Protein 6NJW (pdb70)

B-factor: mean 49.24, std 12.7, range [27.69, 194.35]

Structure (mmCIF, N/CA/C/O backbone):
data_6NJW
#
_entry.id   6NJW
#
_cell.length_a   65.426
_cell.length_b   65.426
_cell.length_c   63.759
_cell.angle_alpha   90.000
_cell.angle_beta   90.000
_cell.angle_gamma   90.000
#
_symmetry.space_group_name_H-M   'P 43'
#
loop_
_entity.id
_entity.type
_entity.pdbx_description
1 polymer Xcc_ctr_pt
2 non-polymer 'PLATINUM (II) ION'
3 non-polymer 'IODIDE ION'
4 non-polymer 'MAGNESIUM ION'
5 water water
#
loop_
_atom_site.group_PDB
_atom_site.id
_atom_site.type_symbol
_atom_site.label_atom_id
_atom_site.label_alt_id
_atom_site.label_comp_id
_atom_site.label_asym_id
_atom_site.label_entity_id
_atom_site.label_seq_id
_atom_site.pdbx_PDB_ins_code
_atom_site.Cartn_x
_atom_site.Cartn_y
_atom_site.Cartn_z
_atom_site.occupancy
_atom_site.B_iso_or_equiv
_atom_site.auth_seq_id
_atom_site.auth_comp_id
_atom_site.auth_asym_id
_atom_site.auth_atom_id
_atom_site.pdbx_PDB_model_num
ATOM 1 N N . GLY A 1 15 ? 57.08043 65.91521 34.80455 1.000 66.42155 388 GLY A N 1
ATOM 2 C CA . GLY A 1 15 ? 58.32326 65.16962 34.74526 1.000 62.71586 388 GLY A CA 1
ATOM 3 C C . GLY A 1 15 ? 58.42134 64.49212 33.39970 1.000 61.01719 388 GLY A C 1
ATOM 4 O O . GLY A 1 15 ? 59.42505 64.61443 32.68686 1.000 61.12280 388 GLY A O 1
ATOM 5 N N . GLU A 1 16 ? 57.35723 63.76761 33.04862 1.000 59.56419 389 GLU A N 1
ATOM 6 C CA . GLU A 1 16 ? 57.25860 63.23015 31.69916 1.000 60.48216 389 GLU A CA 1
ATOM 7 C C . GLU A 1 16 ? 57.11655 64.34527 30.67442 1.000 54.27706 389 GLU A C 1
ATOM 8 O O . GLU A 1 16 ? 57.59849 64.21124 29.54427 1.000 57.95359 389 GLU A O 1
ATOM 14 N N . ILE A 1 17 ? 56.44966 65.44155 31.04871 1.000 53.29468 390 ILE A N 1
ATOM 15 C CA . ILE A 1 17 ? 56.30322 66.58093 30.14579 1.000 51.58977 390 ILE A CA 1
ATOM 16 C C . ILE A 1 17 ? 57.67010 67.04159 29.65635 1.000 50.68894 390 ILE A C 1
ATOM 17 O O . ILE A 1 17 ? 57.88693 67.24970 28.45537 1.000 44.88084 390 ILE A O 1
ATOM 22 N N . PHE A 1 18 ? 58.62940 67.16961 30.57627 1.000 45.07472 391 PHE A N 1
ATOM 23 C CA . PHE A 1 18 ? 59.96276 67.60848 30.17200 1.000 51.03107 391 PHE A CA 1
ATOM 24 C C . PHE A 1 18 ? 60.67079 66.60999 29.25783 1.000 56.56078 391 PHE A C 1
ATOM 25 O O . PHE A 1 18 ? 61.66469 66.98039 28.62400 1.000 64.35232 391 PHE A O 1
ATOM 33 N N . PHE A 1 19 ? 60.18944 65.37166 29.15585 1.000 57.43681 392 PHE A N 1
ATOM 34 C CA . PHE A 1 19 ? 60.78712 64.37530 28.27022 1.000 57.86505 392 PHE A CA 1
ATOM 35 C C . PHE A 1 19 ? 59.97111 64.12842 27.00085 1.000 57.65488 392 PHE A C 1
ATOM 36 O O . PHE A 1 19 ? 60.32798 63.24416 26.21741 1.000 60.96134 392 PHE A O 1
ATOM 44 N N . SER A 1 20 ? 58.90857 64.89260 26.75945 1.000 51.22182 393 SER A N 1
ATOM 45 C CA . SER A 1 20 ? 57.95549 64.56196 25.70289 1.000 47.95947 393 SER A CA 1
ATOM 46 C C . SER A 1 20 ? 58.19848 65.34620 24.41759 1.000 47.22547 393 SER A C 1
ATOM 47 O O . SER A 1 20 ? 58.73995 66.45202 24.42991 1.000 49.04439 393 SER A O 1
ATOM 50 N N . ARG A 1 21 ? 57.78395 64.75673 23.29313 1.000 39.67393 394 ARG A N 1
ATOM 51 C CA . ARG A 1 21 ? 57.76192 65.49266 22.03594 1.000 37.58751 394 ARG A CA 1
ATOM 52 C C . ARG A 1 21 ? 56.46513 66.26767 21.84445 1.000 42.10151 394 ARG A C 1
ATOM 53 O O . ARG A 1 21 ? 56.45284 67.25652 21.09830 1.000 41.22065 394 ARG A O 1
ATOM 61 N N . GLY A 1 22 ? 55.39128 65.85917 22.52195 1.000 38.49082 395 GLY A N 1
ATOM 62 C CA . GLY A 1 22 ? 54.10831 66.52988 22.40275 1.000 38.02162 395 GLY A CA 1
ATOM 63 C C . GLY A 1 22 ? 53.25511 66.21232 23.60772 1.000 33.73388 395 GLY A C 1
ATOM 64 O O . GLY A 1 22 ? 53.51141 65.24188 24.33240 1.000 34.53045 395 GLY A O 1
ATOM 65 N N . VAL A 1 23 ? 52.23701 67.05438 23.83668 1.000 30.90664 396 VAL A N 1
ATOM 66 C CA . VAL A 1 23 ? 51.37471 66.90545 25.00850 1.000 30.63306 396 VAL A CA 1
ATOM 67 C C . VAL A 1 23 ? 49.91774 67.07976 24.59922 1.000 33.32542 396 VAL A C 1
ATOM 68 O O . VAL A 1 23 ? 49.57991 68.03755 23.90658 1.000 34.58910 396 VAL A O 1
ATOM 72 N N . ILE A 1 24 ? 49.06454 66.16317 25.03915 1.000 32.85431 397 ILE A N 1
ATOM 73 C CA . ILE A 1 24 ? 47.61788 66.27303 24.89864 1.000 32.74715 397 ILE A CA 1
ATOM 74 C C . ILE A 1 24 ? 47.04021 66.66515 26.25399 1.000 27.69102 397 ILE A C 1
ATOM 75 O O . ILE A 1 24 ? 47.09931 65.87963 27.20485 1.000 33.49599 397 ILE A O 1
ATOM 80 N N . LEU A 1 25 ? 46.44074 67.85162 26.33310 1.000 31.70299 398 LEU A N 1
ATOM 81 C CA . LEU A 1 25 ? 45.88773 68.36981 27.58434 1.000 35.43119 398 LEU A CA 1
ATOM 82 C C . LEU A 1 25 ? 44.39903 68.06998 27.63443 1.000 31.81050 398 LEU A C 1
ATOM 83 O O . LEU A 1 25 ? 43.66579 68.42665 26.69980 1.000 31.79907 398 LEU A O 1
ATOM 88 N N . VAL A 1 26 ? 43.96061 67.42273 28.71949 1.000 32.93715 399 VAL A N 1
ATOM 89 C CA . VAL A 1 26 ? 42.57917 67.00011 28.90644 1.000 35.77157 399 VAL A CA 1
ATOM 90 C C . VAL A 1 26 ? 42.11768 67.43115 30.29802 1.000 35.35884 399 VAL A C 1
ATOM 91 O O . VAL A 1 26 ? 42.92208 67.76121 31.16632 1.000 35.40117 399 VAL A O 1
ATOM 95 N N . GLU A 1 27 ? 40.79760 67.42241 30.50707 1.000 36.52104 400 GLU A N 1
ATOM 96 C CA . GLU A 1 27 ? 40.25117 67.95628 31.75307 1.000 39.35519 400 GLU A CA 1
ATOM 97 C C . GLU A 1 27 ? 40.38361 66.98631 32.92281 1.000 43.36473 400 GLU A C 1
ATOM 98 O O . GLU A 1 27 ? 40.64351 67.41004 34.05164 1.000 40.94908 400 GLU A O 1
ATOM 104 N N . GLY A 1 28 ? 40.18136 65.69386 32.69499 1.000 43.12871 401 GLY A N 1
ATOM 105 C CA . GLY A 1 28 ? 40.13359 64.78178 33.81934 1.000 42.13950 401 GLY A CA 1
ATOM 106 C C . GLY A 1 28 ? 40.52168 63.35227 33.50951 1.000 49.98852 401 GLY A C 1
ATOM 107 O O . GLY A 1 28 ? 41.10178 63.05277 32.45389 1.000 39.39941 401 GLY A O 1
ATOM 108 N N . ASP A 1 29 ? 40.16916 62.45182 34.43117 1.000 43.81366 402 ASP A N 1
ATOM 109 C CA . ASP A 1 29 ? 40.67328 61.08664 34.37000 1.000 43.36397 402 ASP A CA 1
ATOM 110 C C . ASP A 1 29 ? 40.00033 60.27405 33.28393 1.000 42.73370 402 ASP A C 1
ATOM 111 O O . ASP A 1 29 ? 40.61480 59.34048 32.76184 1.000 45.10738 402 ASP A O 1
ATOM 116 N N . ALA A 1 30 ? 38.74921 60.59259 32.93689 1.000 42.60243 403 ALA A N 1
ATOM 117 C CA . ALA A 1 30 ? 38.06253 59.82649 31.90333 1.000 40.61832 403 ALA A CA 1
ATOM 118 C C . ALA A 1 30 ? 38.76928 59.97920 30.56202 1.000 46.59125 403 ALA A C 1
ATOM 119 O O . ALA A 1 30 ? 39.08217 58.98733 29.89823 1.000 41.24467 403 ALA A O 1
ATOM 121 N N . GLU A 1 31 ? 39.04969 61.22404 30.16345 1.000 44.65266 404 GLU A N 1
ATOM 122 C CA . GLU A 1 31 ? 39.80447 61.47896 28.93954 1.000 42.13558 404 GLU A CA 1
ATOM 123 C C . GLU A 1 31 ? 41.22110 60.94907 29.03393 1.000 42.72300 404 GLU A C 1
ATOM 124 O O . GLU A 1 31 ? 41.79574 60.51635 28.02411 1.000 40.29394 404 GLU A O 1
ATOM 130 N N . ARG A 1 32 ? 41.80416 60.98544 30.22966 1.000 36.55189 405 ARG A N 1
ATOM 131 C CA . ARG A 1 32 ? 43.17673 60.52676 30.40565 1.000 39.12482 405 ARG A CA 1
ATOM 132 C C . ARG A 1 32 ? 43.34628 59.08305 29.96679 1.000 43.28671 405 ARG A C 1
ATOM 133 O O . ARG A 1 32 ? 44.41791 58.70394 29.47452 1.000 40.17353 405 ARG A O 1
ATOM 141 N N . PHE A 1 33 ? 42.30977 58.26476 30.12676 1.000 37.11523 406 PHE A N 1
ATOM 142 C CA . PHE A 1 33 ? 42.39246 56.87503 29.70700 1.000 39.43140 406 PHE A CA 1
ATOM 143 C C . PHE A 1 33 ? 41.66376 56.58852 28.40843 1.000 39.59547 406 PHE A C 1
ATOM 144 O O . PHE A 1 33 ? 42.08366 55.69369 27.66633 1.000 43.53225 406 PHE A O 1
ATOM 152 N N . ILE A 1 34 ? 40.61529 57.34094 28.08419 1.000 33.51783 407 ILE A N 1
ATOM 153 C CA . ILE A 1 34 ? 39.86127 57.06363 26.86394 1.000 34.70178 407 ILE A CA 1
ATOM 154 C C . ILE A 1 34 ? 40.60063 57.57866 25.62797 1.000 38.40991 407 ILE A C 1
ATOM 155 O O . ILE A 1 34 ? 40.59535 56.93546 24.57462 1.000 34.63611 407 ILE A O 1
ATOM 160 N N . VAL A 1 35 ? 41.24436 58.74132 25.72469 1.000 35.96917 408 VAL A N 1
ATOM 161 C CA . VAL A 1 35 ? 41.91463 59.31350 24.55582 1.000 35.48542 408 VAL A CA 1
ATOM 162 C C . VAL A 1 35 ? 43.02942 58.41213 24.03680 1.000 35.67521 408 VAL A C 1
ATOM 163 O O . VAL A 1 35 ? 43.08903 58.18790 22.81180 1.000 39.55602 408 VAL A O 1
ATOM 167 N N . PRO A 1 36 ? 43.92299 57.85727 24.86759 1.000 36.38599 409 PRO A N 1
ATOM 168 C CA . PRO A 1 36 ? 44.92324 56.92235 24.31753 1.000 41.97000 409 PRO A CA 1
ATOM 169 C C . PRO A 1 36 ? 44.31696 55.66294 23.72272 1.000 41.71568 409 PRO A C 1
ATOM 170 O O . PRO A 1 36 ? 44.87751 55.11404 22.76959 1.000 37.25696 409 PRO A O 1
ATOM 174 N N . ALA A 1 37 ? 43.22024 55.15897 24.28610 1.000 40.61544 410 ALA A N 1
ATOM 175 C CA . ALA A 1 37 ? 42.54633 54.01401 23.68701 1.000 38.16533 410 ALA A CA 1
ATOM 176 C C . ALA A 1 37 ? 42.04271 54.34926 22.29055 1.000 40.44336 410 ALA A C 1
ATOM 177 O O . ALA A 1 37 ? 42.17675 53.54176 21.36787 1.000 36.25182 410 ALA A O 1
ATOM 179 N N . PHE A 1 38 ? 41.46744 55.53837 22.10250 1.000 34.78356 411 PHE A N 1
ATOM 180 C CA . PHE A 1 38 ? 41.06338 55.91233 20.74950 1.000 33.98521 411 PHE A CA 1
ATOM 181 C C . PHE A 1 38 ? 42.27478 56.09584 19.84781 1.000 34.74027 411 PHE A C 1
ATOM 182 O O . PHE A 1 38 ? 42.21431 55.77615 18.65452 1.000 35.92194 411 PHE A O 1
ATOM 190 N N . ALA A 1 39 ? 43.37266 56.62810 20.39201 1.000 34.06132 412 ALA A N 1
ATOM 191 C CA . ALA A 1 39 ? 44.59379 56.78842 19.59981 1.000 38.66879 412 ALA A CA 1
ATOM 192 C C . ALA A 1 39 ? 45.03937 55.45536 19.00025 1.000 36.46613 412 ALA A C 1
ATOM 193 O O . ALA A 1 39 ? 45.36992 55.38029 17.81039 1.000 38.48853 412 ALA A O 1
ATOM 195 N N . GLU A 1 40 ? 45.03222 54.38719 19.80199 1.000 36.80624 413 GLU A N 1
ATOM 196 C CA . GLU A 1 40 ? 45.51488 53.09641 19.30388 1.000 41.07139 413 GLU A CA 1
ATOM 197 C C . GLU A 1 40 ? 44.65586 52.57955 18.15558 1.000 42.21251 413 GLU A C 1
ATOM 198 O O . GLU A 1 40 ? 45.18786 52.10799 17.14316 1.000 42.01173 413 GLU A O 1
ATOM 204 N N . VAL A 1 41 ? 43.32439 52.65782 18.28647 1.000 36.88706 414 VAL A N 1
ATOM 205 C CA . VAL A 1 41 ? 42.47193 52.19080 17.19253 1.000 39.43431 414 VAL A CA 1
ATOM 206 C C . VAL A 1 41 ? 42.47151 53.15846 16.01800 1.000 41.52867 414 VAL A C 1
ATOM 207 O O . VAL A 1 41 ? 42.04201 52.77920 14.92740 1.000 37.05844 414 VAL A O 1
ATOM 211 N N . LEU A 1 42 ? 42.92816 54.40235 16.18993 1.000 35.63512 415 LEU A N 1
ATOM 212 C CA . LEU A 1 42 ? 43.18608 55.25834 15.02808 1.000 38.99019 415 LEU A CA 1
ATOM 213 C C . LEU A 1 42 ? 44.59138 55.06006 14.45836 1.000 34.63675 415 LEU A C 1
ATOM 214 O O . LEU A 1 42 ? 44.96636 55.76448 13.50277 1.000 37.14326 415 LEU A O 1
ATOM 219 N N . ASN A 1 43 ? 45.36786 54.13242 15.02840 1.000 38.50351 416 ASN A N 1
ATOM 220 C CA . ASN A 1 43 ? 46.72915 53.81844 14.56918 1.000 37.57669 416 ASN A CA 1
ATOM 221 C C . ASN A 1 43 ? 47.66926 55.00817 14.73258 1.000 41.96442 416 ASN A C 1
ATOM 222 O O . ASN A 1 43 ? 48.59658 55.20422 13.93877 1.000 37.60733 416 ASN A O 1
ATOM 227 N N . ILE A 1 44 ? 47.42476 55.80490 15.77011 1.000 37.15760 417 ILE A N 1
ATOM 228 C CA . ILE A 1 44 ? 48.25942 56.94603 16.13055 1.000 38.32846 417 ILE A CA 1
ATOM 229 C C . ILE A 1 44 ? 48.94658 56.53920 17.42806 1.000 37.94408 417 ILE A C 1
ATOM 230 O O . ILE A 1 44 ? 48.30780 56.51443 18.48687 1.000 41.94151 417 ILE A O 1
ATOM 235 N N . PRO A 1 45 ? 50.21206 56.13872 17.38856 1.000 41.85727 418 PRO A N 1
ATOM 236 C CA . PRO A 1 45 ? 50.82833 55.51379 18.56702 1.000 41.22692 418 PRO A CA 1
ATOM 237 C C . PRO A 1 45 ? 51.49701 56.51816 19.50517 1.000 39.77645 418 PRO A C 1
ATOM 238 O O . PRO A 1 45 ? 52.67720 56.85476 19.34839 1.000 42.45685 418 PRO A O 1
ATOM 242 N N . LEU A 1 46 ? 50.75085 56.98174 20.51168 1.000 39.00713 419 LEU A N 1
ATOM 243 C CA . LEU A 1 46 ? 51.17901 58.15264 21.27122 1.000 42.46721 419 LEU A CA 1
ATOM 244 C C . LEU A 1 46 ? 52.51510 57.91416 21.96202 1.000 35.08020 419 LEU A C 1
ATOM 245 O O . LEU A 1 46 ? 53.40412 58.76746 21.90925 1.000 42.47918 419 LEU A O 1
ATOM 250 N N . ASP A 1 47 ? 52.69121 56.74178 22.56416 1.000 35.88795 420 ASP A N 1
ATOM 251 C CA . ASP A 1 47 ? 53.92049 56.46791 23.30325 1.000 45.60699 420 ASP A CA 1
ATOM 252 C C . ASP A 1 47 ? 55.11412 56.39058 22.36806 1.000 41.10907 420 ASP A C 1
ATOM 253 O O . ASP A 1 47 ? 56.17541 56.95316 22.65721 1.000 40.66544 420 ASP A O 1
ATOM 258 N N . MET A 1 48 ? 54.94937 55.70279 21.23416 1.000 43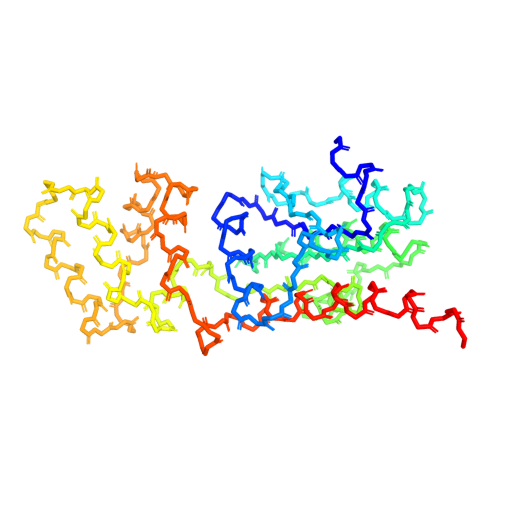.33098 421 MET A N 1
ATOM 259 C CA . MET A 1 48 ? 56.02730 55.61979 20.25746 1.000 46.48888 421 MET A CA 1
ATOM 260 C C . MET A 1 48 ? 56.36957 56.99224 19.70299 1.000 39.57936 421 MET A C 1
ATOM 261 O O . MET A 1 48 ? 57.54085 57.28314 19.44971 1.000 39.70024 421 MET A O 1
ATOM 266 N N . LEU A 1 49 ? 55.37140 57.86227 19.55875 1.000 38.55168 422 LEU A N 1
ATOM 267 C CA . LEU A 1 49 ? 55.58350 59.22154 19.07415 1.000 34.86205 422 LEU A CA 1
ATOM 268 C C . LEU A 1 49 ? 56.09434 60.18142 20.14108 1.000 39.42397 422 LEU A C 1
ATOM 269 O O . LEU A 1 49 ? 56.30211 61.35799 19.83390 1.000 42.98522 422 LEU A O 1
ATOM 274 N N . GLY A 1 50 ? 56.26826 59.74201 21.38172 1.000 39.98538 423 GLY A N 1
ATOM 275 C CA . GLY A 1 50 ? 56.69442 60.66778 22.42091 1.000 39.46186 423 GLY A CA 1
ATOM 276 C C . GLY A 1 50 ? 55.63509 61.65571 22.86965 1.000 40.92722 423 GLY A C 1
ATOM 277 O O . GLY A 1 50 ? 55.97863 62.75440 23.31581 1.000 41.73815 423 GLY A O 1
ATOM 278 N N . ILE A 1 51 ? 54.35194 61.31459 22.73766 1.000 36.53445 424 ILE A N 1
ATOM 279 C CA . ILE A 1 51 ? 53.26075 62.20461 23.14401 1.000 36.49766 424 ILE A CA 1
ATOM 280 C C . ILE A 1 51 ? 52.71472 61.72506 24.47683 1.000 38.98622 424 ILE A C 1
ATOM 281 O O . ILE A 1 51 ? 52.38076 60.54439 24.62821 1.000 41.07810 424 ILE A O 1
ATOM 286 N N . THR A 1 52 ? 52.64552 62.63606 25.45271 1.000 38.48667 425 THR A N 1
ATOM 287 C CA . THR A 1 52 ? 52.10731 62.36777 26.78104 1.000 36.30109 425 THR A CA 1
ATOM 288 C C . THR A 1 52 ? 50.72135 62.98381 26.91374 1.000 36.43540 425 THR A C 1
ATOM 289 O O . THR A 1 52 ? 50.47355 64.07865 26.40220 1.000 35.80348 425 THR A O 1
ATOM 293 N N . VAL A 1 53 ? 49.81648 62.27222 27.59261 1.000 35.21961 426 VAL A N 1
ATOM 294 C CA . VAL A 1 53 ? 48.48265 62.77408 27.91271 1.000 35.20616 426 VAL A CA 1
ATOM 295 C C . VAL A 1 53 ? 48.51067 63.29723 29.34107 1.000 38.62755 426 VAL A C 1
ATOM 296 O O . VAL A 1 53 ? 48.88935 62.57537 30.27161 1.000 42.97662 426 VAL A O 1
ATOM 300 N N . CYS A 1 54 ? 48.10134 64.54366 29.52036 1.000 35.38459 427 CYS A N 1
ATOM 301 C CA . CYS A 1 54 ? 48.21093 65.21528 30.80547 1.000 36.66645 427 CYS A CA 1
ATOM 302 C C . CYS A 1 54 ? 46.84412 65.77045 31.18803 1.000 38.57871 427 CYS A C 1
ATOM 303 O O . CYS A 1 54 ? 46.25824 66.56337 30.44478 1.000 39.10424 427 CYS A O 1
ATOM 306 N N . SER A 1 55 ? 46.32265 65.31957 32.32064 1.000 42.25778 428 SER A N 1
ATOM 307 C CA . SER A 1 55 ? 45.07793 65.84911 32.85593 1.000 42.03596 428 SER A CA 1
ATOM 308 C C . SER A 1 55 ? 45.37218 67.10284 33.66843 1.000 43.59425 428 SER A C 1
ATOM 309 O O . SER A 1 55 ? 46.20761 67.07285 34.57060 1.000 43.07154 428 SER A O 1
ATOM 312 N N . VAL A 1 56 ? 44.70387 68.21388 33.34188 1.000 39.74452 429 VAL A N 1
ATOM 313 C CA . VAL A 1 56 ? 44.88613 69.42541 34.13900 1.000 44.54247 429 VAL A CA 1
ATOM 314 C C . VAL A 1 56 ? 43.99780 69.43954 35.37649 1.000 46.52349 429 VAL A C 1
ATOM 315 O O . VAL A 1 56 ? 44.02877 70.41088 36.13649 1.000 44.57783 429 VAL A O 1
ATOM 319 N N . GLY A 1 57 ? 43.21264 68.39408 35.60243 1.000 45.43706 430 GLY A N 1
ATOM 320 C CA . GLY A 1 57 ? 42.38555 68.26911 36.79111 1.000 52.33553 430 GLY A CA 1
ATOM 321 C C . GLY A 1 57 ? 41.36225 69.37850 36.94614 1.000 50.24973 430 GLY A C 1
ATOM 322 O O . GLY A 1 57 ? 41.22209 69.95903 38.02259 1.000 48.83975 430 GLY A O 1
ATOM 323 N N . GLY A 1 58 ? 40.63523 69.67264 35.89507 1.000 46.75987 431 GLY A N 1
ATOM 324 C CA . GLY A 1 58 ? 39.69619 70.77284 35.91677 1.000 46.85991 431 GLY A CA 1
ATOM 325 C C . GLY A 1 58 ? 39.62782 71.41325 34.54443 1.000 50.48046 431 GLY A C 1
ATOM 326 O O . GLY A 1 58 ? 39.83682 70.74837 33.53043 1.000 45.87878 431 GLY A O 1
ATOM 327 N N . THR A 1 59 ? 39.34484 72.71485 34.52873 1.000 42.05191 432 THR A N 1
ATOM 328 C CA . THR A 1 59 ? 39.15939 73.42807 33.27268 1.000 46.39941 432 THR A CA 1
ATOM 329 C C . THR A 1 59 ? 40.13342 74.58373 33.11164 1.000 47.32294 432 THR A C 1
ATOM 330 O O . THR A 1 59 ? 39.97870 75.38397 32.18460 1.000 47.99359 432 THR A O 1
ATOM 334 N N . ASN A 1 60 ? 41.13634 74.69296 33.97323 1.000 43.90066 433 ASN A N 1
ATOM 335 C CA . ASN A 1 60 ? 42.09992 75.77339 33.86181 1.000 46.51876 433 ASN A CA 1
ATOM 336 C C . ASN A 1 60 ? 43.29875 75.25287 33.08211 1.000 43.29000 433 ASN A C 1
ATOM 337 O O . ASN A 1 60 ? 44.21340 74.66230 33.65676 1.000 39.42663 433 ASN A O 1
ATOM 342 N N . PHE A 1 61 ? 43.30140 75.49861 31.77226 1.000 40.80195 434 PHE A N 1
ATOM 343 C CA . PHE A 1 61 ? 44.39847 75.09377 30.90893 1.000 43.20174 434 PHE A CA 1
ATOM 344 C C . PHE A 1 61 ? 45.52350 76.11793 30.85899 1.000 40.82687 434 PHE A C 1
ATOM 345 O O . PHE A 1 61 ? 46.61084 75.80199 30.36991 1.000 35.56306 434 PHE A O 1
ATOM 353 N N . THR A 1 62 ? 45.30587 77.32254 31.37975 1.000 36.47892 435 THR A N 1
ATOM 354 C CA . THR A 1 62 ? 46.27442 78.39738 31.16608 1.000 38.98518 435 THR A CA 1
ATOM 355 C C . THR A 1 62 ? 47.67734 78.09374 31.69412 1.000 37.54209 435 THR A C 1
ATOM 356 O O . THR A 1 62 ? 48.65098 78.36621 30.96918 1.000 39.60008 435 THR A O 1
ATOM 360 N N . PRO A 1 63 ? 47.86902 77.56798 32.91065 1.000 39.16126 436 PRO A N 1
ATOM 361 C CA . PRO A 1 63 ? 49.24709 77.29762 33.36427 1.000 40.24646 436 PRO A CA 1
ATOM 362 C C . PRO A 1 63 ? 49.97753 76.31034 32.48187 1.000 38.88455 436 PRO A C 1
ATOM 363 O O . PRO A 1 63 ? 51.19412 76.43307 32.30548 1.000 33.42562 436 PRO A O 1
ATOM 367 N N . TYR A 1 64 ? 49.26580 75.33464 31.91175 1.000 37.38803 437 TYR A N 1
ATOM 368 C CA . TYR A 1 64 ? 49.91293 74.37010 31.02432 1.000 36.67204 437 TYR A CA 1
ATOM 369 C C . TYR A 1 64 ? 50.25385 74.97376 29.67110 1.000 35.98886 437 TYR A C 1
ATOM 370 O O . TYR A 1 64 ? 51.29104 74.63793 29.08132 1.000 35.19233 437 TYR A O 1
ATOM 379 N N . VAL A 1 65 ? 49.38250 75.82685 29.12813 1.000 35.24070 438 VAL A N 1
ATOM 380 C CA . VAL A 1 65 ? 49.72754 76.48852 27.87550 1.000 34.08363 438 VAL A CA 1
ATOM 381 C C . VAL A 1 65 ? 50.91345 77.42944 28.07987 1.000 37.74923 438 VAL A C 1
ATOM 382 O O . VAL A 1 65 ? 51.77608 77.56929 27.19820 1.000 37.88867 438 VAL A O 1
ATOM 386 N N . LYS A 1 66 ? 50.99591 78.07817 29.24858 1.000 36.14122 439 LYS A N 1
ATOM 387 C CA . LYS A 1 66 ? 52.19383 78.87187 29.53850 1.000 35.09840 439 LYS A CA 1
ATOM 388 C C . LYS A 1 66 ? 53.44280 77.99763 29.55166 1.000 32.10840 439 LYS A C 1
ATOM 389 O O . LYS A 1 66 ? 54.47547 78.36147 28.97866 1.000 35.70369 439 LYS A O 1
ATOM 395 N N . LEU A 1 67 ? 53.36238 76.82598 30.17345 1.000 35.46134 440 LEU A N 1
ATOM 396 C CA . LEU A 1 67 ? 54.53157 75.94464 30.22659 1.000 37.90461 440 LEU A CA 1
ATOM 397 C C . LEU A 1 67 ? 54.95879 75.48266 28.83447 1.000 37.91621 440 LEU A C 1
ATOM 398 O O . LEU A 1 67 ? 56.15815 75.42050 28.52871 1.000 36.36504 440 LEU A O 1
ATOM 403 N N . LEU A 1 68 ? 53.99341 75.15678 27.97140 1.000 36.74035 441 LEU A N 1
ATOM 404 C CA . LEU A 1 68 ? 54.28607 74.55948 26.66797 1.000 36.12571 441 LEU A CA 1
ATOM 405 C C . LEU A 1 68 ? 54.34977 75.57043 25.52923 1.000 35.91342 441 LEU A C 1
ATOM 406 O O . LEU A 1 68 ? 54.83910 75.22932 24.45120 1.000 40.15459 441 LEU A O 1
ATOM 411 N N . GLY A 1 69 ? 53.91340 76.80521 25.74309 1.000 36.97373 442 GLY A N 1
ATOM 412 C CA . GLY A 1 69 ? 53.89527 77.80157 24.70018 1.000 36.08648 442 GLY A CA 1
ATOM 413 C C . GLY A 1 69 ? 55.25193 78.38995 24.37754 1.000 40.08330 442 GLY A C 1
ATOM 414 O O . GLY A 1 69 ? 56.28759 77.97139 24.90372 1.000 40.94334 442 GLY A O 1
ATOM 415 N N . PRO A 1 70 ? 55.27551 79.37677 23.48492 1.000 41.05223 443 PRO A N 1
ATOM 416 C CA . PRO A 1 70 ? 56.56858 79.87463 22.99346 1.000 44.27964 443 PRO A CA 1
ATOM 417 C C . PRO A 1 70 ? 57.38050 80.61339 24.03929 1.000 42.04787 443 PRO A C 1
ATOM 418 O O . PRO A 1 70 ? 58.59728 80.71772 23.87909 1.000 41.93797 443 PRO A O 1
ATOM 422 N N . GLU A 1 71 ? 56.77188 81.12812 25.09246 1.000 37.51224 444 GLU A N 1
ATOM 423 C CA . GLU A 1 71 ? 57.54743 81.75823 26.15739 1.000 41.74636 444 GLU A CA 1
ATOM 424 C C . GLU A 1 71 ? 57.93803 80.76758 27.23997 1.000 40.40986 444 GLU A C 1
ATOM 425 O O . GLU A 1 71 ? 58.56100 81.15742 28.23765 1.000 38.82482 444 GLU A O 1
ATOM 431 N N . GLY A 1 72 ? 57.57116 79.50298 27.06756 1.000 36.03429 445 GLY A N 1
ATOM 432 C CA . GLY A 1 72 ? 57.90894 78.45628 28.00465 1.000 34.27094 445 GLY A CA 1
ATOM 433 C C . GLY A 1 72 ? 58.79995 77.45166 27.31471 1.000 41.64526 445 GLY A C 1
ATOM 434 O O . GLY A 1 72 ? 59.84048 77.82624 26.77321 1.000 41.40905 445 GLY A O 1
ATOM 435 N N . LEU A 1 73 ? 58.38723 76.18481 27.28137 1.000 41.00159 446 LEU A N 1
ATOM 436 C CA . LEU A 1 73 ? 59.18629 75.13848 26.65375 1.000 39.62411 446 LEU A CA 1
ATOM 437 C C . LEU A 1 73 ? 58.97600 75.00798 25.14781 1.000 43.16385 446 LEU A C 1
ATOM 438 O O . LEU A 1 73 ? 59.78216 74.34347 24.48700 1.000 41.20107 446 LEU A O 1
ATOM 443 N N . ASN A 1 74 ? 57.91374 75.59667 24.58677 1.000 40.24798 447 ASN A N 1
ATOM 444 C CA . ASN A 1 74 ? 57.67476 75.57885 23.14235 1.000 41.54120 447 ASN A CA 1
ATOM 445 C C . ASN A 1 74 ? 57.53192 74.14200 22.62036 1.000 42.06431 447 ASN A C 1
ATOM 446 O O . ASN A 1 74 ? 58.23158 73.70330 21.70116 1.000 43.02114 447 ASN A O 1
ATOM 451 N N . ILE A 1 75 ? 56.60034 73.42168 23.22688 1.000 38.05549 448 ILE A N 1
ATOM 452 C CA . ILE A 1 75 ? 56.32111 72.01794 22.92986 1.000 35.22589 448 ILE A CA 1
ATOM 453 C C . ILE A 1 75 ? 54.97026 71.95145 22.22384 1.000 37.23751 448 ILE A C 1
ATOM 454 O O . ILE A 1 75 ? 54.00254 72.55580 22.70677 1.000 36.13208 448 ILE A O 1
ATOM 459 N N . PRO A 1 76 ? 54.85397 71.24160 21.10016 1.000 36.79137 449 PRO A N 1
ATOM 460 C CA . PRO A 1 76 ? 53.53608 71.08138 20.46547 1.000 38.20397 449 PRO A CA 1
ATOM 461 C C . PRO A 1 76 ? 52.52884 70.45895 21.42824 1.000 29.66429 449 PRO A C 1
ATOM 462 O O . PRO A 1 76 ? 52.82647 69.49232 22.13140 1.000 32.80737 449 PRO A O 1
ATOM 466 N N . HIS A 1 77 ? 51.31788 71.01858 21.46002 1.000 31.53434 450 HIS A N 1
ATOM 467 C CA . HIS A 1 77 ? 50.30775 70.50178 22.36087 1.000 32.95630 450 HIS A CA 1
ATOM 468 C C . HIS A 1 77 ? 48.92994 70.78213 21.78199 1.000 32.27234 450 HIS A C 1
ATOM 469 O O . HIS A 1 77 ? 48.76458 71.61811 20.89663 1.000 36.88655 450 HIS A O 1
ATOM 476 N N . VAL A 1 78 ? 47.93776 70.05986 22.29691 1.000 31.18720 451 VAL A N 1
ATOM 477 C CA . VAL A 1 78 ? 46.54808 70.24418 21.91059 1.000 33.85500 451 VAL A CA 1
ATOM 478 C C . VAL A 1 78 ? 45.71391 70.31266 23.18749 1.000 32.98920 451 VAL A C 1
ATOM 479 O O . VAL A 1 78 ? 46.17172 69.95466 24.26288 1.000 34.27988 451 VAL A O 1
ATOM 483 N N . ILE A 1 79 ? 44.46945 70.76589 23.05700 1.000 30.92328 452 ILE A N 1
ATOM 484 C CA . ILE A 1 79 ? 43.54035 70.82138 24.18392 1.000 33.68589 452 ILE A CA 1
ATOM 485 C C . ILE A 1 79 ? 42.23359 70.14771 23.79055 1.000 33.09980 452 ILE A C 1
ATOM 486 O O . ILE A 1 79 ? 41.74013 70.34348 22.67874 1.000 34.11245 452 ILE A O 1
ATOM 491 N N . LEU A 1 80 ? 41.66375 69.38201 24.71698 1.000 35.62009 453 LEU A N 1
ATOM 492 C CA . LEU A 1 80 ? 40.32608 68.81227 24.60308 1.000 35.00755 453 LEU A CA 1
ATOM 493 C C . LEU A 1 80 ? 39.51873 69.32544 25.78260 1.000 36.55534 453 LEU A C 1
ATOM 494 O O . LEU A 1 80 ? 39.88326 69.07498 26.93824 1.000 35.31458 453 LEU A O 1
ATOM 499 N N . THR A 1 81 ? 38.42640 70.02845 25.50543 1.000 35.01288 454 THR A N 1
ATOM 500 C CA . THR A 1 81 ? 37.64201 70.59116 26.59903 1.000 43.28138 454 THR A CA 1
ATOM 501 C C . THR A 1 81 ? 36.17317 70.61614 26.19771 1.000 45.61955 454 THR A C 1
ATOM 502 O O . THR A 1 81 ? 35.83183 70.47173 25.01977 1.000 40.32253 454 THR A O 1
ATOM 506 N N . ASP A 1 82 ? 35.30386 70.78146 27.20117 1.000 45.49126 455 ASP A N 1
ATOM 507 C CA . ASP A 1 82 ? 33.85376 70.69557 27.02734 1.000 47.18900 455 ASP A CA 1
ATOM 508 C C . ASP A 1 82 ? 33.22895 72.08077 26.92092 1.000 50.49233 455 ASP A C 1
ATOM 509 O O . ASP A 1 82 ? 33.61282 73.00235 27.64820 1.000 47.11633 455 ASP A O 1
ATOM 514 N N . ARG A 1 83 ? 32.23854 72.21581 26.03307 1.000 47.12911 456 ARG A N 1
ATOM 515 C CA . ARG A 1 83 ? 31.64418 73.53133 25.80450 1.000 53.89815 456 ARG A CA 1
ATOM 516 C C . ARG A 1 83 ? 30.98047 74.07574 27.06236 1.000 56.44196 456 ARG A C 1
ATOM 517 O O . ARG A 1 83 ? 31.10972 75.26874 27.36869 1.000 60.01501 456 ARG A O 1
ATOM 525 N N . ASP A 1 84 ? 30.25465 73.22392 27.78659 1.000 53.71257 457 ASP A N 1
ATOM 526 C CA . ASP A 1 84 ? 29.55631 73.59785 29.02614 1.000 64.27607 457 ASP A CA 1
ATOM 527 C C . ASP A 1 84 ? 28.46455 74.64374 28.78422 1.000 63.46036 457 ASP A C 1
ATOM 528 O O . ASP A 1 84 ? 27.45168 74.35855 28.12868 1.000 63.60223 457 ASP A O 1
ATOM 533 N N . LEU A 1 92 ? 31.26026 79.99868 28.74132 1.000 60.96202 465 LEU A N 1
ATOM 534 C CA . LEU A 1 92 ? 32.35291 79.97326 29.71412 1.000 66.03139 465 LEU A CA 1
ATOM 535 C C . LEU A 1 92 ? 33.56400 79.23044 29.13740 1.000 59.66513 465 LEU A C 1
ATOM 536 O O . LEU A 1 92 ? 34.69418 79.39893 29.60834 1.000 53.14936 465 LEU A O 1
ATOM 541 N N . VAL A 1 93 ? 33.33318 78.38994 28.12367 1.000 56.25248 466 VAL A N 1
ATOM 542 C CA . VAL A 1 93 ? 34.47302 77.94705 27.34100 1.000 48.05836 466 VAL A CA 1
ATOM 543 C C . VAL A 1 93 ? 35.05194 79.13910 26.60522 1.000 48.86601 466 VAL A C 1
ATOM 544 O O . VAL A 1 93 ? 36.24199 79.15089 26.27148 1.000 46.66536 466 VAL A O 1
ATOM 548 N N . ARG A 1 94 ? 34.24146 80.17914 26.38886 1.000 47.13343 467 ARG A N 1
ATOM 549 C CA . ARG A 1 94 ? 34.74899 81.38790 25.75086 1.000 47.73954 467 ARG A CA 1
ATOM 550 C C . ARG A 1 94 ? 35.89137 81.99507 26.55487 1.000 45.27270 467 ARG A C 1
ATOM 551 O O . ARG A 1 94 ? 36.95760 82.30662 26.00633 1.000 50.97043 467 ARG A O 1
ATOM 559 N N . ARG A 1 95 ? 35.67610 82.19547 27.85560 1.000 49.73565 468 ARG A N 1
ATOM 560 C CA . ARG A 1 95 ? 36.71203 82.77761 28.70894 1.000 48.65507 468 ARG A CA 1
ATOM 561 C C . ARG A 1 95 ? 37.89075 81.82491 28.85745 1.000 45.79397 468 ARG A C 1
ATOM 562 O O . ARG A 1 95 ? 39.05427 82.24149 28.77853 1.000 46.20084 468 ARG A O 1
ATOM 570 N N . ARG A 1 96 ? 37.59914 80.54037 29.06355 1.000 47.11105 469 ARG A N 1
ATOM 571 C CA . ARG A 1 96 ? 38.64529 79.52996 29.15762 1.000 49.38894 469 ARG A CA 1
ATOM 572 C C . ARG A 1 96 ? 39.56054 79.56375 27.93863 1.000 43.31357 469 ARG A C 1
ATOM 573 O O . ARG A 1 96 ? 40.78508 79.47984 28.07501 1.000 41.73071 469 ARG A O 1
ATOM 581 N N . LEU A 1 97 ? 38.98957 79.73802 26.74107 1.000 42.79301 470 LEU A N 1
ATOM 582 C CA . LEU A 1 97 ? 39.79711 79.74558 25.52653 1.000 45.60982 470 LEU A CA 1
ATOM 583 C C . LEU A 1 97 ? 40.44703 81.09970 25.27223 1.000 39.84784 470 LEU A C 1
ATOM 584 O O . LEU A 1 97 ? 41.54475 81.15685 24.71876 1.000 41.67009 470 LEU A O 1
ATOM 589 N N . ILE A 1 98 ? 39.80558 82.20099 25.65505 1.000 45.95055 471 ILE A N 1
ATOM 590 C CA . ILE A 1 98 ? 40.49988 83.48623 25.58405 1.000 44.94514 471 ILE A CA 1
ATOM 591 C C . ILE A 1 98 ? 41.72275 83.47479 26.49843 1.000 39.09257 471 ILE A C 1
ATOM 592 O O . ILE A 1 98 ? 42.78190 84.01813 26.15610 1.000 45.22008 471 ILE A O 1
ATOM 597 N N . ASN A 1 99 ? 41.60448 82.82908 27.65715 1.000 41.13669 472 ASN A N 1
ATOM 598 C CA . ASN A 1 99 ? 42.72797 82.77472 28.58843 1.000 41.25203 472 ASN A CA 1
ATOM 599 C C . ASN A 1 99 ? 43.93312 82.06999 27.97560 1.000 44.01038 472 ASN A C 1
ATOM 600 O O . ASN A 1 99 ? 45.07693 82.49899 28.18430 1.000 42.16675 472 ASN A O 1
ATOM 605 N N . VAL A 1 100 ? 43.70986 81.00726 27.18825 1.000 43.40495 473 VAL A N 1
ATOM 606 C CA . VAL A 1 100 ? 44.86714 80.39307 26.52786 1.000 38.09251 473 VAL A CA 1
ATOM 607 C C . VAL A 1 100 ? 45.23688 81.10771 25.22969 1.000 39.64817 473 VAL A C 1
ATOM 608 O O . VAL A 1 100 ? 46.41845 81.13879 24.86040 1.000 41.62263 473 VAL A O 1
ATOM 612 N N . LEU A 1 101 ? 44.27566 81.70000 24.51335 1.000 35.16285 474 LEU A N 1
ATOM 613 C CA . LEU A 1 101 ? 44.65203 82.39908 23.28955 1.000 39.56842 474 LEU A CA 1
ATOM 614 C C . LEU A 1 101 ? 45.48301 83.64197 23.59131 1.000 43.19387 474 LEU A C 1
ATOM 615 O O . LEU A 1 101 ? 46.36181 84.00366 22.79923 1.000 44.46172 474 LEU A O 1
ATOM 620 N N . ASP A 1 102 ? 45.23763 84.28917 24.73615 1.000 45.58258 475 ASP A N 1
ATOM 621 C CA . ASP A 1 102 ? 46.08898 85.40183 25.15956 1.000 47.60516 475 ASP A CA 1
ATOM 622 C C . ASP A 1 102 ? 47.53952 84.96876 25.34032 1.000 44.64579 475 ASP A C 1
ATOM 623 O O . ASP A 1 102 ? 48.45303 85.77471 25.14620 1.000 45.59291 475 ASP A O 1
ATOM 628 N N . VAL A 1 103 ? 47.76899 83.70816 25.71271 1.000 44.08382 476 VAL A N 1
ATOM 629 C CA . VAL A 1 103 ? 49.12857 83.18330 25.82844 1.000 41.33276 476 VAL A CA 1
ATOM 630 C C . VAL A 1 103 ? 49.67325 82.77480 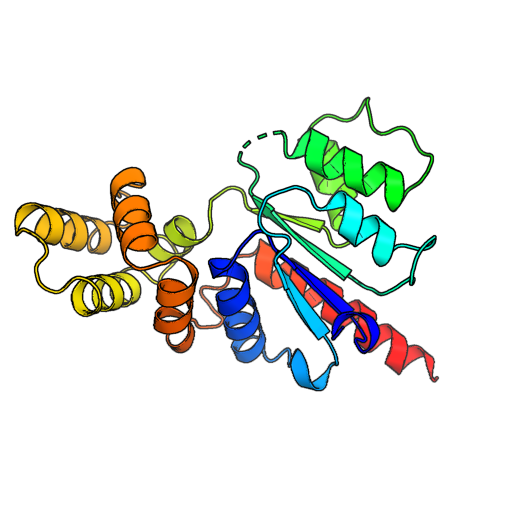24.46238 1.000 49.66430 476 VAL A C 1
ATOM 631 O O . VAL A 1 103 ? 50.75464 83.20892 24.04639 1.000 44.90401 476 VAL A O 1
ATOM 635 N N . ILE A 1 104 ? 48.94877 81.91289 23.74354 1.000 45.61389 477 ILE A N 1
ATOM 636 C CA . ILE A 1 104 ? 49.51028 81.35798 22.51589 1.000 46.42783 477 ILE A CA 1
ATOM 637 C C . ILE A 1 104 ? 49.48165 82.35907 21.36607 1.000 46.57768 477 ILE A C 1
ATOM 638 O O . ILE A 1 104 ? 50.22016 82.19341 20.38842 1.000 49.55364 477 ILE A O 1
ATOM 643 N N . GLU A 1 105 ? 48.67220 83.40686 21.46692 1.000 48.32032 478 GLU A N 1
ATOM 644 C CA . GLU A 1 105 ? 48.56729 84.43806 20.43659 1.000 53.36248 478 GLU A CA 1
ATOM 645 C C . GLU A 1 105 ? 48.64160 85.80376 21.12412 1.000 57.69235 478 GLU A C 1
ATOM 646 O O . GLU A 1 105 ? 47.74317 86.63922 21.03353 1.000 59.65245 478 GLU A O 1
ATOM 652 N N . GLY A 1 106 ? 49.72777 86.01266 21.85958 1.000 60.37150 479 GLY A N 1
ATOM 653 C CA . GLY A 1 106 ? 49.91484 87.22838 22.62837 1.000 63.75662 479 GLY A CA 1
ATOM 654 C C . GLY A 1 106 ? 50.78498 88.20181 21.85511 1.000 66.21740 479 GLY A C 1
ATOM 655 O O . GLY A 1 106 ? 51.70195 87.79501 21.14281 1.000 79.83134 479 GLY A O 1
ATOM 656 N N . GLY A 1 107 ? 50.46996 89.48593 21.97939 1.000 68.06144 480 GLY A N 1
ATOM 657 C CA . GLY A 1 107 ? 49.30050 89.93996 22.69978 1.000 64.70228 480 GLY A CA 1
ATOM 658 C C . GLY A 1 107 ? 48.32535 90.55928 21.72218 1.000 69.46318 480 GLY A C 1
ATOM 659 O O . GLY A 1 107 ? 48.42947 91.73327 21.36014 1.000 72.95630 480 GLY A O 1
ATOM 660 N N . VAL A 1 108 ? 47.38473 89.74508 21.26481 1.000 62.88337 481 VAL A N 1
ATOM 661 C CA . VAL A 1 108 ? 46.31662 90.18019 20.37797 1.000 63.49987 481 VAL A CA 1
ATOM 662 C C . VAL A 1 108 ? 45.04738 90.24408 21.20772 1.000 60.75752 481 VAL A C 1
ATOM 663 O O . VAL A 1 108 ? 44.87316 89.45380 22.14138 1.000 63.86289 481 VAL A O 1
ATOM 667 N N . ASP A 1 109 ? 44.17958 91.20109 20.90577 1.000 60.14084 482 ASP A N 1
ATOM 668 C CA . ASP A 1 109 ? 42.92801 91.27977 21.63630 1.000 59.00061 482 ASP A CA 1
ATOM 669 C C . ASP A 1 109 ? 41.94496 90.24927 21.10479 1.000 56.98839 482 ASP A C 1
ATOM 670 O O . ASP A 1 109 ? 41.75782 90.11752 19.89278 1.000 58.69967 482 ASP A O 1
ATOM 675 N N . HIS A 1 110 ? 41.30576 89.53568 22.02457 1.000 58.31630 483 HIS A N 1
ATOM 676 C CA . HIS A 1 110 ? 40.29688 88.54258 21.70634 1.000 55.90685 483 HIS A CA 1
ATOM 677 C C . HIS A 1 110 ? 38.95940 88.85000 22.37328 1.000 56.90042 483 HIS A C 1
ATOM 678 O O . HIS A 1 110 ? 38.00802 88.07514 22.21995 1.000 54.95258 483 HIS A O 1
ATOM 685 N N . GLU A 1 111 ? 38.85174 89.97110 23.09239 1.000 61.84923 484 GLU A N 1
ATOM 686 C CA . GLU A 1 111 ? 37.65297 90.24467 23.88374 1.000 62.07287 484 GLU A CA 1
ATOM 687 C C . GLU A 1 111 ? 36.42450 90.48281 23.01777 1.000 59.69971 484 GLU A C 1
ATOM 688 O O . GLU A 1 111 ? 35.29738 90.24255 23.46933 1.000 56.00821 484 GLU A O 1
ATOM 694 N N . GLU A 1 112 ? 36.60880 90.95643 21.78899 1.000 58.42285 485 GLU A N 1
ATOM 695 C CA . GLU A 1 112 ? 35.47695 91.33090 20.95542 1.000 62.62425 485 GLU A CA 1
ATOM 696 C C . GLU A 1 112 ? 34.93351 90.17654 20.11958 1.000 65.08254 485 GLU A C 1
ATOM 697 O O . GLU A 1 112 ? 34.03189 90.39425 19.30519 1.000 64.38079 485 GLU A O 1
ATOM 703 N N . LEU A 1 113 ? 35.43301 88.95697 20.30794 1.000 61.38751 486 LEU A N 1
ATOM 704 C CA . LEU A 1 113 ? 34.92582 87.81648 19.55609 1.000 60.72455 486 LEU A CA 1
ATOM 705 C C . LEU A 1 113 ? 33.79968 87.14850 20.32785 1.000 54.53186 486 LEU A C 1
ATOM 706 O O . LEU A 1 113 ? 33.83906 87.07233 21.56012 1.000 59.53724 486 LEU A O 1
ATOM 711 N N . ASP A 1 114 ? 32.78977 86.67011 19.60377 1.000 57.71129 487 ASP A N 1
ATOM 712 C CA . ASP A 1 114 ? 31.77702 85.88027 20.28406 1.000 54.62745 487 ASP A CA 1
ATOM 713 C C . ASP A 1 114 ? 32.30514 84.46522 20.50260 1.000 57.10963 487 ASP A C 1
ATOM 714 O O . ASP A 1 114 ? 33.38402 84.10134 20.02714 1.000 54.99788 487 ASP A O 1
ATOM 719 N N . ALA A 1 115 ? 31.53737 83.66409 21.24351 1.000 54.54224 488 ALA A N 1
ATOM 720 C CA . ALA A 1 115 ? 32.01895 82.34459 21.64038 1.000 54.44688 488 ALA A CA 1
ATOM 721 C C . ALA A 1 115 ? 32.39405 81.50530 20.42304 1.000 53.47917 488 ALA A C 1
ATOM 722 O O . ALA A 1 115 ? 33.48805 80.93420 20.36178 1.000 49.47908 488 ALA A O 1
ATOM 724 N N . ASP A 1 116 ? 31.51543 81.45082 19.42050 1.000 54.38166 489 ASP A N 1
ATOM 725 C CA . ASP A 1 116 ? 31.81745 80.63493 18.25161 1.000 54.82122 489 ASP A CA 1
ATOM 726 C C . ASP A 1 116 ? 33.03256 81.15912 17.49636 1.000 49.54929 489 ASP A C 1
ATOM 727 O O . ASP A 1 116 ? 33.80049 80.36729 16.94505 1.000 48.84679 489 ASP A O 1
ATOM 732 N N . GLU A 1 117 ? 33.24997 82.47537 17.48458 1.000 50.54091 490 GLU A N 1
ATO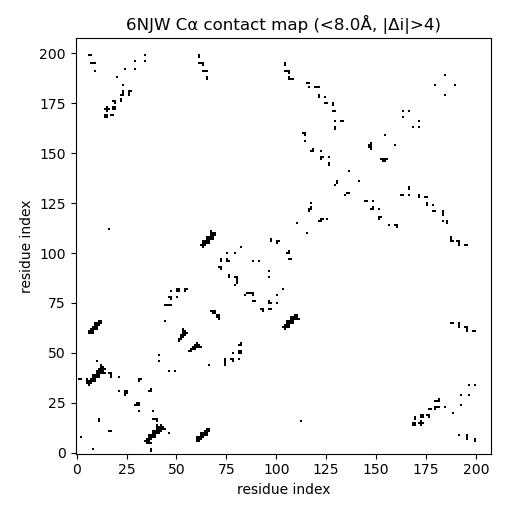M 733 C CA . GLU A 1 117 ? 34.47257 83.00001 16.87945 1.000 50.16001 490 GLU A CA 1
ATOM 734 C C . GLU A 1 117 ? 35.71130 82.61586 17.69366 1.000 46.21132 490 GLU A C 1
ATOM 735 O O . GLU A 1 117 ? 36.76337 82.30556 17.12339 1.000 48.62564 490 GLU A O 1
ATOM 741 N N . VAL A 1 118 ? 35.62320 82.66692 19.02404 1.000 44.83249 491 VAL A N 1
ATOM 742 C CA . VAL A 1 118 ? 36.75273 82.23473 19.84486 1.000 44.61690 491 VAL A CA 1
ATOM 743 C C . VAL A 1 118 ? 37.03071 80.75448 19.61013 1.000 48.71674 491 VAL A C 1
ATOM 744 O O . VAL A 1 118 ? 38.18882 80.32609 19.52544 1.000 46.61722 491 VAL A O 1
ATOM 748 N N . ILE A 1 119 ? 35.97165 79.96477 19.44467 1.000 42.91194 492 ILE A N 1
ATOM 749 C CA . ILE A 1 119 ? 36.11880 78.52591 19.25872 1.000 41.49785 492 ILE A CA 1
ATOM 750 C C . ILE A 1 119 ? 36.76256 78.20606 17.91002 1.000 41.84882 492 ILE A C 1
ATOM 751 O O . ILE A 1 119 ? 37.66812 77.36931 17.82727 1.000 42.12752 492 ILE A O 1
ATOM 756 N N . LYS A 1 120 ? 36.31258 78.84832 16.82785 1.000 42.72407 493 LYS A N 1
ATOM 757 C CA . LYS A 1 120 ? 36.90572 78.51098 15.52757 1.000 45.86118 493 LYS A CA 1
ATOM 758 C C . LYS A 1 120 ? 38.32682 79.05978 15.38152 1.000 41.56688 493 LYS A C 1
ATOM 759 O O . LYS A 1 120 ? 39.14915 78.46765 14.66895 1.000 39.70484 493 LYS A O 1
ATOM 765 N N . LEU A 1 121 ? 38.64837 80.16723 16.05757 1.000 43.30451 494 LEU A N 1
ATOM 766 C CA . LEU A 1 121 ? 40.04329 80.59992 16.12419 1.000 42.01274 494 LEU A CA 1
ATOM 767 C C . LEU A 1 121 ? 40.89825 79.57132 16.85094 1.000 43.13758 494 LEU A C 1
ATOM 768 O O . LEU A 1 121 ? 42.01431 79.25196 16.41532 1.000 40.23910 494 LEU A O 1
ATOM 773 N N . ALA A 1 122 ? 40.38202 79.03271 17.95591 1.000 38.16802 495 ALA A N 1
ATOM 774 C CA . ALA A 1 122 ? 41.20183 78.18390 18.80735 1.000 40.73564 495 ALA A CA 1
ATOM 775 C C . ALA A 1 122 ? 41.55469 76.87276 18.12203 1.000 40.22735 495 ALA A C 1
ATOM 776 O O . ALA A 1 122 ? 42.60849 76.29312 18.41146 1.000 37.93553 495 ALA A O 1
ATOM 778 N N . GLU A 1 123 ? 40.71528 76.40344 17.19139 1.000 41.12728 496 GLU A N 1
ATOM 779 C CA . GLU A 1 123 ? 41.04741 75.18217 16.45409 1.000 35.25847 496 GLU A CA 1
ATOM 780 C C . GLU A 1 123 ? 42.34698 75.31874 15.68486 1.000 35.79695 496 GLU A C 1
ATOM 781 O O . GLU A 1 123 ? 43.03140 74.31546 15.44961 1.000 39.33711 496 GLU A O 1
ATOM 787 N N . GLN A 1 124 ? 42.69657 76.53633 15.26260 1.000 33.02091 497 GLN A N 1
ATOM 788 C CA . GLN A 1 124 ? 43.95001 76.73355 14.54103 1.000 38.60591 497 GLN A CA 1
ATOM 789 C C . GLN A 1 124 ? 45.15738 76.34856 15.38791 1.000 37.34896 497 GLN A C 1
ATOM 790 O O . GLN A 1 124 ? 46.18820 75.91312 14.85410 1.000 35.69625 497 GLN A O 1
ATOM 796 N N . TYR A 1 125 ? 45.04391 76.46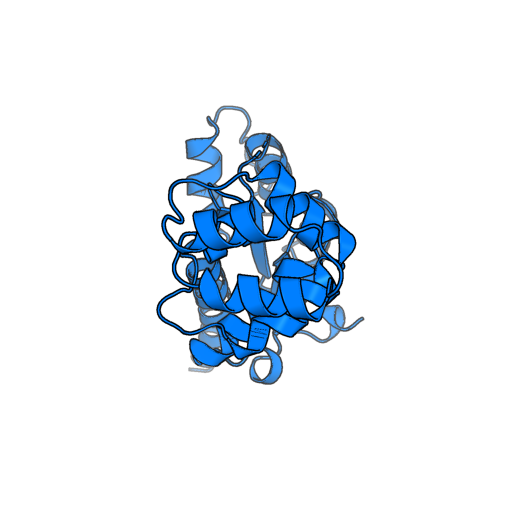982 16.70475 1.000 37.01784 498 TYR A N 1
ATOM 797 C CA . TYR A 1 125 ? 46.14422 76.15227 17.60126 1.000 35.59486 498 TYR A CA 1
ATOM 798 C C . TYR A 1 125 ? 46.00981 74.76387 18.19558 1.000 36.31588 498 TYR A C 1
ATOM 799 O O . TYR A 1 125 ? 46.73148 74.43485 19.14380 1.000 38.26182 498 TYR A O 1
ATOM 808 N N . GLY A 1 126 ? 45.10099 73.94414 17.66578 1.000 34.00483 499 GLY A N 1
ATOM 809 C CA . GLY A 1 126 ? 44.91255 72.60460 18.20091 1.000 34.16218 499 GLY A CA 1
ATOM 810 C C . GLY A 1 126 ? 44.07710 72.50957 19.45397 1.000 34.82903 499 GLY A C 1
ATOM 811 O O . GLY A 1 126 ? 44.19921 71.53160 20.19470 1.000 33.61761 499 GLY A O 1
ATOM 812 N N . TYR A 1 127 ? 43.20593 73.47735 19.71113 1.000 34.82373 500 TYR A N 1
ATOM 813 C CA . TYR A 1 127 ? 42.35741 73.47148 20.89600 1.000 32.91134 500 TYR A CA 1
ATOM 814 C C . TYR A 1 127 ? 40.92930 73.19127 20.45049 1.000 36.82818 500 TYR A C 1
ATOM 815 O O . TYR A 1 127 ? 40.36241 73.97537 19.68554 1.000 38.21895 500 TYR A O 1
ATOM 824 N N . PHE A 1 128 ? 40.34527 72.08779 20.92960 1.000 33.10033 501 PHE A N 1
ATOM 825 C CA . PHE A 1 128 ? 39.10675 71.58119 20.34706 1.000 38.56048 501 PHE A CA 1
ATOM 826 C C . PHE A 1 128 ? 38.05834 71.40879 21.42924 1.000 37.43531 501 PHE A C 1
ATOM 827 O O . PHE A 1 128 ? 38.36858 70.96638 22.54419 1.000 37.75073 501 PHE A O 1
ATOM 835 N N . VAL A 1 129 ? 36.81627 71.76177 21.10545 1.000 37.81252 502 VAL A N 1
ATOM 836 C CA . VAL A 1 129 ? 35.73659 71.72554 22.08373 1.000 37.20296 502 VAL A CA 1
ATOM 837 C C . VAL A 1 129 ? 34.70201 70.68709 21.65690 1.000 42.14909 502 VAL A C 1
ATOM 838 O O . VAL A 1 129 ? 34.39019 70.53957 20.47109 1.000 42.34575 502 VAL A O 1
ATOM 842 N N . ASN A 1 130 ? 34.20293 69.94220 22.63176 1.000 40.54108 503 ASN A N 1
ATOM 843 C CA . ASN A 1 130 ? 33.10229 69.02054 22.42977 1.000 45.46310 503 ASN A CA 1
ATOM 844 C C . ASN A 1 130 ? 31.80562 69.69350 22.86503 1.000 52.24388 503 ASN A C 1
ATOM 845 O O . ASN A 1 130 ? 31.73976 70.30234 23.94208 1.000 49.72326 503 ASN A O 1
ATOM 850 N N . GLU A 1 131 ? 30.76833 69.54961 22.04651 1.000 48.34753 504 GLU A N 1
ATOM 851 C CA . GLU A 1 131 ? 29.48333 70.15778 22.36750 1.000 61.36575 504 GLU A CA 1
ATOM 852 C C . GLU A 1 131 ? 28.68786 69.34269 23.37965 1.000 59.84974 504 GLU A C 1
ATOM 853 O O . GLU A 1 131 ? 27.69752 69.84605 23.91561 1.000 68.03721 504 GLU A O 1
ATOM 859 N N . ASN A 1 132 ? 29.09899 68.11420 23.66866 1.000 60.59043 505 ASN A N 1
ATOM 860 C CA . ASN A 1 132 ? 28.51748 67.29101 24.71773 1.000 65.11418 505 ASN A CA 1
ATOM 861 C C . ASN A 1 132 ? 29.53877 67.14452 25.84289 1.000 63.99089 505 ASN A C 1
ATOM 862 O O . ASN A 1 132 ? 30.56349 67.83826 25.87543 1.000 66.55571 505 ASN A O 1
ATOM 867 N N . THR A 1 133 ? 29.26018 66.24038 26.77192 1.000 59.04557 506 THR A N 1
ATOM 868 C CA . THR A 1 133 ? 30.27208 65.70807 27.66994 1.000 56.63537 506 THR A CA 1
ATOM 869 C C . THR A 1 133 ? 30.54841 64.26412 27.26511 1.000 49.58446 506 THR A C 1
ATOM 870 O O . THR A 1 133 ? 29.72107 63.61587 26.62663 1.000 50.93166 506 THR A O 1
ATOM 874 N N . LEU A 1 134 ? 31.71486 63.75510 27.66443 1.000 55.07892 507 LEU A N 1
ATOM 875 C CA . LEU A 1 134 ? 32.27199 62.56720 27.01505 1.000 47.92036 507 LEU A CA 1
ATOM 876 C C . LEU A 1 134 ? 31.38639 61.33757 27.19764 1.000 50.76714 507 LEU A C 1
ATOM 877 O O . LEU A 1 134 ? 31.00402 60.68222 26.22445 1.000 45.83394 507 LEU A O 1
ATOM 882 N N . GLU A 1 135 ? 31.07091 60.98933 28.44075 1.000 46.95713 508 GLU A N 1
ATOM 883 C CA . GLU A 1 135 ? 30.39668 59.71209 28.66721 1.000 47.28172 508 GLU A CA 1
ATOM 884 C C . GLU A 1 135 ? 28.98901 59.65750 28.06738 1.000 43.57349 508 GLU A C 1
ATOM 885 O O . GLU A 1 135 ? 28.61953 58.63241 27.47933 1.000 45.90872 508 GLU A O 1
ATOM 891 N N . PRO A 1 136 ? 28.16517 60.70683 28.18198 1.000 49.28470 509 PRO A N 1
ATOM 892 C CA . PRO A 1 136 ? 26.86118 60.64461 27.49455 1.000 50.57622 509 PRO A CA 1
ATOM 893 C C . PRO A 1 136 ? 26.99652 60.55236 25.98440 1.000 48.18358 509 PRO A C 1
ATOM 894 O O . PRO A 1 136 ? 26.23172 59.82177 25.34378 1.000 50.52015 509 PRO A O 1
ATOM 898 N N . GLU A 1 137 ? 27.96562 61.25005 25.39014 1.000 56.41384 510 GLU A N 1
ATOM 899 C CA . GLU A 1 137 ? 28.18301 61.09170 23.95146 1.000 53.21425 510 GLU A CA 1
ATOM 900 C C . GLU A 1 137 ? 28.50186 59.64033 23.60254 1.000 49.03016 510 GLU A C 1
ATOM 901 O O . GLU A 1 137 ? 27.90723 59.06563 22.68503 1.000 55.94045 510 GLU A O 1
ATOM 907 N N . LEU A 1 138 ? 29.42674 59.01807 24.34004 1.000 51.52364 511 LEU A N 1
ATOM 908 C CA . LEU A 1 138 ? 29.77739 57.63336 24.03469 1.000 48.69186 511 LEU A CA 1
ATOM 909 C C . LEU A 1 138 ? 28.58766 56.70232 24.21920 1.000 52.35432 511 LEU A C 1
ATOM 910 O O . LEU A 1 138 ? 28.40861 55.75408 23.44675 1.000 53.01201 511 LEU A O 1
ATOM 915 N N . PHE A 1 139 ? 27.77641 56.93361 25.25916 1.000 53.90876 512 PHE A N 1
ATOM 916 C CA . PHE A 1 139 ? 26.60593 56.08728 25.45656 1.000 48.96428 512 PHE A CA 1
ATOM 917 C C . PHE A 1 139 ? 25.65049 56.20145 24.28188 1.000 49.86130 512 PHE A C 1
ATOM 918 O O . PHE A 1 139 ? 25.11309 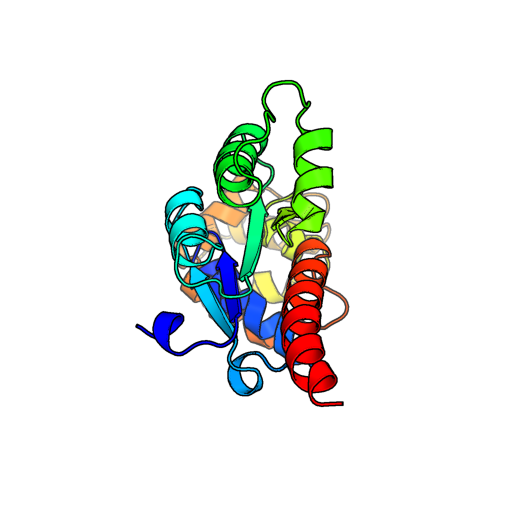55.19553 23.80815 1.000 49.85553 512 PHE A O 1
ATOM 926 N N . ALA A 1 140 ? 25.40960 57.42582 23.81937 1.000 49.05713 513 ALA A N 1
ATOM 927 C CA . ALA A 1 140 ? 24.50299 57.63973 22.70146 1.000 58.83059 513 ALA A CA 1
ATOM 928 C C . ALA A 1 140 ? 25.16248 57.30320 21.37170 1.000 60.08079 513 ALA A C 1
ATOM 929 O O . ALA A 1 140 ? 24.47923 56.86426 20.44311 1.000 61.18824 513 ALA A O 1
ATOM 931 N N . GLY A 1 141 ? 26.47991 57.46923 21.27558 1.000 58.84787 514 GLY A N 1
ATOM 932 C CA . GLY A 1 141 ? 27.17589 57.27600 20.01882 1.000 57.26854 514 GLY A CA 1
ATOM 933 C C . GLY A 1 141 ? 27.79567 55.90894 19.80834 1.000 54.20906 514 GLY A C 1
ATOM 934 O O . GLY A 1 141 ? 28.87980 55.81313 19.22715 1.000 59.73645 514 GLY A O 1
ATOM 935 N N . GLY A 1 142 ? 27.14194 54.84478 20.27246 1.000 56.19282 515 GLY A N 1
ATOM 936 C CA . GLY A 1 142 ? 27.50777 53.49388 19.89053 1.000 48.17158 515 GLY A CA 1
ATOM 937 C C . GLY A 1 142 ? 28.08973 52.62144 20.98300 1.000 54.38070 515 GLY A C 1
ATOM 938 O O . GLY A 1 142 ? 28.24098 51.41630 20.75816 1.000 57.98132 515 GLY A O 1
ATOM 939 N N . LEU A 1 143 ? 28.41570 53.16285 22.15695 1.000 56.17486 516 LEU A N 1
ATOM 940 C CA . LEU A 1 143 ? 28.96573 52.35711 23.24265 1.000 52.58334 516 LEU A CA 1
ATOM 941 C C . LEU A 1 143 ? 27.93964 52.05115 24.33684 1.000 53.39172 516 LEU A C 1
ATOM 942 O O . LEU A 1 143 ? 28.32761 51.69444 25.45669 1.000 54.92540 516 LEU A O 1
ATOM 947 N N . ALA A 1 144 ? 26.64313 52.15630 24.02719 1.000 54.18755 517 ALA A N 1
ATOM 948 C CA . ALA A 1 144 ? 25.60195 51.98432 25.04150 1.000 53.81511 517 ALA A CA 1
ATOM 949 C C . ALA A 1 144 ? 25.72791 50.65075 25.76760 1.000 51.70309 517 ALA A C 1
ATOM 950 O O . ALA A 1 144 ? 25.74143 50.59942 27.00386 1.000 54.63104 517 ALA A O 1
ATOM 952 N N . GLU A 1 145 ? 25.82575 49.55667 25.01478 1.000 48.29361 518 GLU A N 1
ATOM 953 C CA . GLU A 1 145 ? 25.76740 48.22918 25.62225 1.000 50.30372 518 GLU A CA 1
ATOM 954 C C . GLU A 1 145 ? 27.02834 47.90947 26.42040 1.000 53.57330 518 GLU A C 1
ATOM 955 O O . GLU A 1 145 ? 26.95205 47.27981 27.48255 1.000 54.91953 518 GLU A O 1
ATOM 961 N N . ASP A 1 146 ? 28.19910 48.32313 25.93099 1.000 52.15047 519 ASP A N 1
ATOM 962 C CA . ASP A 1 146 ? 29.42626 48.07735 26.68739 1.000 51.52802 519 ASP A CA 1
ATOM 963 C C . ASP A 1 146 ? 29.44920 48.88040 27.98764 1.000 45.41456 519 ASP A C 1
ATOM 964 O O . ASP A 1 146 ? 29.96925 48.41042 29.00515 1.000 46.37640 519 ASP A O 1
ATOM 969 N N . MET A 1 147 ? 28.91673 50.10119 27.96712 1.000 46.49011 520 MET A N 1
ATOM 970 C CA . MET A 1 147 ? 28.86597 50.88309 29.19460 1.000 50.74005 520 MET A CA 1
ATOM 971 C C . MET A 1 147 ? 27.90602 50.25770 30.19796 1.000 49.62736 520 MET A C 1
ATOM 972 O O . MET A 1 147 ? 28.16801 50.28797 31.40450 1.000 47.65997 520 MET A O 1
ATOM 977 N N . GLN A 1 148 ? 26.81412 49.65430 29.71699 1.000 49.25092 521 GLN A N 1
ATOM 978 C CA . GLN A 1 148 ? 25.93891 48.90757 30.61078 1.000 51.23478 521 GLN A CA 1
ATOM 979 C C . GLN A 1 148 ? 26.69014 47.77733 31.30014 1.000 53.02901 521 GLN A C 1
ATOM 980 O O . GLN A 1 148 ? 26.55904 47.58847 32.51279 1.000 50.15188 521 GLN A O 1
ATOM 986 N N . GLU A 1 149 ? 27.49686 47.02314 30.55285 1.000 49.47719 522 GLU A N 1
ATOM 987 C CA . GLU A 1 149 ? 28.16318 45.87918 31.16469 1.000 53.71604 522 GLU A CA 1
ATOM 988 C C . GLU A 1 149 ? 29.17730 46.32378 32.20922 1.000 50.76689 522 GLU A C 1
ATOM 989 O O . GLU A 1 149 ? 29.31152 45.68191 33.26017 1.000 50.56737 522 GLU A O 1
ATOM 995 N N . VAL A 1 150 ? 29.89131 47.42521 31.95012 1.000 48.73015 523 VAL A N 1
ATOM 996 C CA . VAL A 1 150 ? 30.81265 47.95352 32.95579 1.000 43.26752 523 VAL A CA 1
ATOM 997 C C . VAL A 1 150 ? 30.05057 48.34536 34.21736 1.000 44.90746 523 VAL A C 1
ATOM 998 O O . VAL A 1 150 ? 30.41551 47.95025 35.33119 1.000 44.97857 523 VAL A O 1
ATOM 1002 N N . ILE A 1 151 ? 28.98131 49.12415 34.05959 1.000 44.38459 524 ILE A N 1
ATOM 1003 C CA . ILE A 1 151 ? 28.23890 49.60534 35.22514 1.000 47.69339 524 ILE A CA 1
ATOM 1004 C C . ILE A 1 151 ? 27.76428 48.43240 36.07688 1.000 46.64604 524 ILE A C 1
ATOM 1005 O O . ILE A 1 151 ? 27.96949 48.40276 37.29440 1.000 49.84463 524 ILE A O 1
ATOM 1010 N N . ARG A 1 152 ? 27.16789 47.42211 35.43697 1.000 51.46487 525 ARG A N 1
ATOM 1011 C CA . ARG A 1 152 ? 26.63743 46.28274 36.17784 1.000 52.03711 525 ARG A CA 1
ATOM 1012 C C . ARG A 1 152 ? 27.74242 45.44221 36.80241 1.000 54.47843 525 ARG A C 1
ATOM 1013 O O . ARG A 1 152 ? 27.53367 44.83717 37.86194 1.000 51.71176 525 ARG A O 1
ATOM 1021 N N . GLU A 1 153 ? 28.92962 45.41222 36.19521 1.000 54.05258 526 GLU A N 1
ATOM 1022 C CA . GLU A 1 153 ? 30.03242 44.69799 36.82662 1.000 50.26432 526 GLU A CA 1
ATOM 1023 C C . GLU A 1 153 ? 30.64375 45.48856 37.97476 1.000 54.28451 526 GLU A C 1
ATOM 1024 O O . GLU A 1 153 ? 31.09978 44.89529 38.95919 1.000 53.81689 526 GLU A O 1
ATOM 1030 N N . GLU A 1 154 ? 30.67179 46.81467 37.87068 1.000 47.27286 527 GLU A N 1
ATOM 1031 C CA . GLU A 1 154 ? 31.25228 47.62522 38.93540 1.000 49.56982 527 GLU A CA 1
ATOM 1032 C C . GLU A 1 154 ? 30.26303 47.87217 40.06597 1.000 47.01639 527 GLU A C 1
ATOM 1033 O O . GLU A 1 154 ? 30.67705 48.08205 41.21268 1.000 46.50151 527 GLU A O 1
ATOM 1039 N N . LEU A 1 155 ? 28.96124 47.85427 39.75806 1.000 47.22503 528 LEU A N 1
ATOM 1040 C CA . LEU A 1 155 ? 27.88926 48.11835 40.71614 1.000 51.56375 528 LEU A CA 1
ATOM 1041 C C . LEU A 1 155 ? 26.93414 46.92997 40.67788 1.000 47.24568 528 LEU A C 1
ATOM 1042 O O . LEU A 1 155 ? 25.83564 47.02230 40.11419 1.000 45.46611 528 LEU A O 1
ATOM 1047 N N . PRO A 1 156 ? 27.31289 45.79699 41.26890 1.000 44.67247 529 PRO A N 1
ATOM 1048 C CA . PRO A 1 156 ? 26.56111 44.56039 41.02956 1.000 57.21109 529 PRO A CA 1
ATOM 1049 C C . PRO A 1 156 ? 25.29113 44.42240 41.85957 1.000 57.37087 529 PRO A C 1
ATOM 1050 O O . PRO A 1 156 ? 24.53946 43.46308 41.64846 1.000 52.10825 529 PRO A O 1
ATOM 1054 N N . ARG A 1 157 ? 24.99520 45.36136 42.75285 1.000 56.20861 530 ARG A N 1
ATOM 1055 C CA . ARG A 1 157 ? 23.77653 45.32032 43.55204 1.000 53.22718 530 ARG A CA 1
ATOM 1056 C C . ARG A 1 157 ? 22.89855 46.54927 43.29898 1.000 50.82160 530 ARG A C 1
ATOM 1057 O O . ARG A 1 157 ? 22.25408 47.08028 44.20785 1.000 49.18681 530 ARG A O 1
ATOM 1065 N N . LEU A 1 158 ? 22.86198 47.02130 42.05590 1.000 43.29719 531 LEU A N 1
ATOM 1066 C CA . LEU A 1 158 ? 21.95446 48.10239 41.69893 1.000 48.70534 531 LEU A CA 1
ATOM 1067 C C . LEU A 1 158 ? 20.50832 47.66111 41.88960 1.000 54.61941 531 LEU A C 1
ATOM 1068 O O . LEU A 1 158 ? 20.14195 46.52270 41.58474 1.000 55.26791 531 LEU A O 1
ATOM 1073 N N . ARG A 1 159 ? 19.68746 48.57171 42.40557 1.000 53.01228 532 ARG A N 1
ATOM 1074 C CA . ARG A 1 159 ? 18.27011 48.28745 42.57031 1.000 55.17650 532 ARG A CA 1
ATOM 1075 C C . ARG A 1 159 ? 17.61438 48.06563 41.21446 1.000 58.78552 532 ARG A C 1
ATOM 1076 O O . ARG A 1 159 ? 18.05523 48.59766 40.19168 1.000 54.47131 532 ARG A O 1
ATOM 1084 N N . ARG A 1 160 ? 16.53361 47.27989 41.22322 1.000 56.36515 533 ARG A N 1
ATOM 1085 C CA . ARG A 1 160 ? 15.88806 46.88292 39.97781 1.000 58.18640 533 ARG A CA 1
ATOM 1086 C C . ARG A 1 160 ? 15.40060 48.09947 39.19734 1.000 55.99711 533 ARG A C 1
ATOM 1087 O O . ARG A 1 160 ? 15.44819 48.11457 37.96240 1.000 58.22954 533 ARG A O 1
ATOM 1095 N N . GLU A 1 161 ? 14.94828 49.14186 39.89760 1.000 52.36448 534 GLU A N 1
ATOM 1096 C CA . GLU A 1 161 ? 14.52700 50.36644 39.21793 1.000 55.24501 534 GLU A CA 1
ATOM 1097 C C . GLU A 1 161 ? 15.65821 50.94396 38.37468 1.000 57.51362 534 GLU A C 1
ATOM 1098 O O . GLU A 1 161 ? 15.44775 51.34622 37.22305 1.000 52.86730 534 GLU A O 1
ATOM 1104 N N . THR A 1 162 ? 16.86592 50.98773 38.93824 1.000 52.39906 535 THR A N 1
ATOM 1105 C CA . THR A 1 162 ? 17.99495 51.56717 38.22453 1.000 52.77134 535 THR A CA 1
ATOM 1106 C C . THR A 1 162 ? 18.42262 50.67405 37.07254 1.000 50.81002 535 THR A C 1
ATOM 1107 O O . THR A 1 162 ? 18.77708 51.16713 35.99677 1.000 51.39210 535 THR A O 1
ATOM 1111 N N . LEU A 1 163 ? 18.39678 49.35959 37.28392 1.000 50.05195 536 LEU A N 1
ATOM 1112 C CA . LEU A 1 163 ? 18.66405 48.42835 36.19267 1.000 56.62944 536 LEU A CA 1
ATOM 1113 C C . LEU A 1 163 ? 17.67902 48.62222 35.04872 1.000 56.56023 536 LEU A C 1
ATOM 1114 O O . LEU A 1 163 ? 18.06896 48.60368 33.87684 1.000 61.24246 536 LEU A O 1
ATOM 1119 N N . ASN A 1 164 ? 16.39783 48.82044 35.36837 1.000 56.19336 537 ASN A N 1
ATOM 1120 C CA . ASN A 1 164 ? 15.39905 49.02097 34.32327 1.000 59.93223 537 ASN A CA 1
ATOM 1121 C C . ASN A 1 164 ? 15.64915 50.31041 33.55842 1.000 58.72882 537 ASN A C 1
ATOM 1122 O O . ASN A 1 164 ? 15.50971 50.34723 32.33151 1.000 59.54088 537 ASN A O 1
ATOM 1127 N N . ALA A 1 165 ? 15.99494 51.38816 34.26415 1.000 57.55660 538 ALA A N 1
ATOM 1128 C CA . ALA A 1 165 ? 16.30586 52.63040 33.56661 1.000 61.75405 538 ALA A CA 1
ATOM 1129 C C . ALA A 1 165 ? 17.50942 52.44296 32.65387 1.000 59.74930 538 ALA A C 1
ATOM 1130 O O . ALA A 1 165 ? 17.53253 52.95503 31.52959 1.000 60.13725 538 ALA A O 1
ATOM 1132 N N . LEU A 1 166 ? 18.50436 51.68580 33.12005 1.000 58.05857 539 LEU A N 1
ATOM 1133 C CA . LEU A 1 166 ? 19.70721 51.44234 32.33264 1.000 58.36332 539 LEU A CA 1
ATOM 1134 C C . LEU A 1 166 ? 19.37760 50.66274 31.06734 1.000 61.66950 539 LEU A C 1
ATOM 1135 O O . LEU A 1 166 ? 19.80361 51.03322 29.96623 1.000 56.40868 539 LEU A O 1
ATOM 1140 N N . GLN A 1 167 ? 18.63197 49.56098 31.21458 1.000 58.87363 540 GLN A N 1
ATOM 1141 C CA . GLN A 1 167 ? 18.19153 48.79799 30.05138 1.000 62.22800 540 GLN A CA 1
ATOM 1142 C C . GLN A 1 167 ? 17.39463 49.67697 29.10000 1.000 60.18700 540 GLN A C 1
ATOM 1143 O O . GLN A 1 167 ? 17.50091 49.54587 27.87451 1.000 66.62311 540 GLN A O 1
ATOM 1149 N N . GLN A 1 168 ? 16.61974 50.60678 29.65123 1.000 64.54448 541 GLN A N 1
ATOM 1150 C CA . GLN A 1 168 ? 15.80705 51.49926 28.83305 1.000 62.92323 541 GLN A CA 1
ATOM 1151 C C . GLN A 1 168 ? 16.66902 52.48376 28.04375 1.000 65.26526 541 GLN A C 1
ATOM 1152 O O . GLN A 1 168 ? 16.37044 52.78194 26.88013 1.000 60.13201 541 GLN A O 1
ATOM 1158 N N . TRP A 1 169 ? 17.74417 52.99769 28.64909 1.000 56.69979 542 TRP A N 1
ATOM 1159 C CA . TRP A 1 169 ? 18.64261 53.87640 27.90147 1.000 62.09052 542 TRP A CA 1
ATOM 1160 C C . TRP A 1 169 ? 19.34202 53.12555 26.78047 1.000 62.35931 542 TRP A C 1
ATOM 1161 O O . TRP A 1 169 ? 19.56736 53.68003 25.69917 1.000 62.10872 542 TRP A O 1
ATOM 1172 N N . VAL A 1 170 ? 19.73421 51.87870 27.03586 1.000 58.13838 543 VAL A N 1
ATOM 1173 C CA . VAL A 1 170 ? 20.37295 51.08415 25.99658 1.000 61.29255 543 VAL A CA 1
ATOM 1174 C C . VAL A 1 170 ? 19.41674 50.88433 24.83044 1.000 66.44827 543 VAL A C 1
ATOM 1175 O O . VAL A 1 170 ? 19.79413 51.03955 23.66393 1.000 61.98711 543 VAL A O 1
ATOM 1179 N N . ASP A 1 171 ? 18.15458 50.56520 25.12942 1.000 68.24159 544 ASP A N 1
ATOM 1180 C CA . ASP A 1 171 ? 17.16284 50.34880 24.08196 1.000 64.40056 544 ASP A CA 1
ATOM 1181 C C . ASP A 1 171 ? 16.85625 51.61692 23.30314 1.000 64.12689 544 ASP A C 1
ATOM 1182 O O . ASP A 1 171 ? 16.35748 51.53106 22.18070 1.000 73.33700 544 ASP A O 1
ATOM 1187 N N . ASP A 1 172 ? 17.14220 52.78748 23.86052 1.000 66.42233 545 ASP A N 1
ATOM 1188 C CA . ASP A 1 172 ? 16.87572 54.05504 23.18173 1.000 70.32265 545 ASP A CA 1
ATOM 1189 C C . ASP A 1 172 ? 17.85060 55.10300 23.68825 1.000 70.44837 545 ASP A C 1
ATOM 1190 O O . ASP A 1 172 ? 17.49151 55.98741 24.47467 1.000 72.63531 545 ASP A O 1
ATOM 1195 N N . PRO A 1 173 ? 19.10236 55.05783 23.22003 1.000 72.48481 546 PRO A N 1
ATOM 1196 C CA . PRO A 1 173 ? 20.12253 55.99141 23.72945 1.000 72.59639 546 PRO A CA 1
ATOM 1197 C C . PRO A 1 173 ? 19.79817 57.45007 23.48788 1.000 77.01111 546 PRO A C 1
ATOM 1198 O O . PRO A 1 173 ? 20.53210 58.31536 23.98534 1.000 78.23646 546 PRO A O 1
ATOM 1202 N N . ALA A 1 174 ? 18.73641 57.75500 22.73983 1.000 77.35884 547 ALA A N 1
ATOM 1203 C CA . ALA A 1 174 ? 18.24203 59.12368 22.67142 1.000 77.85197 547 ALA A CA 1
ATOM 1204 C C . ALA A 1 174 ? 17.48160 59.52089 23.92773 1.000 79.68480 547 ALA A C 1
ATOM 1205 O O . ALA A 1 174 ? 17.39646 60.71598 24.23393 1.000 81.39648 547 ALA A O 1
ATOM 1207 N N . GLN A 1 175 ? 16.93048 58.54848 24.65451 1.000 76.47465 548 GLN A N 1
ATOM 1208 C CA . GLN A 1 175 ? 16.27371 58.77382 25.94081 1.000 74.14013 548 GLN A CA 1
ATOM 1209 C C . GLN A 1 175 ? 17.21877 58.23737 27.02419 1.000 72.36190 548 GLN A C 1
ATOM 1210 O O . GLN A 1 175 ? 17.38731 57.02611 27.18895 1.000 77.43795 548 GLN A O 1
ATOM 1216 N N . ILE A 1 176 ? 17.91108 59.13836 27.71153 1.000 69.05768 549 ILE A N 1
ATOM 1217 C CA . ILE A 1 176 ? 18.79554 58.75774 28.80690 1.000 63.89220 549 ILE A CA 1
ATOM 1218 C C . ILE A 1 176 ? 18.63112 59.78856 29.90568 1.000 60.83934 549 ILE A C 1
ATOM 1219 O O . ILE A 1 176 ? 18.43227 60.97867 29.63278 1.000 62.19022 549 ILE A O 1
ATOM 1224 N N . ASP A 1 177 ? 18.68995 59.32530 31.15021 1.000 60.54927 550 ASP A N 1
ATOM 1225 C CA . ASP A 1 177 ? 18.76025 60.20782 32.30901 1.000 58.18307 550 ASP A CA 1
ATOM 1226 C C . ASP A 1 177 ? 20.23705 60.50843 32.51606 1.000 56.41872 550 ASP A C 1
ATOM 1227 O O . ASP A 1 177 ? 20.96940 59.70891 33.10615 1.000 55.33801 550 ASP A O 1
ATOM 1232 N N . GLU A 1 178 ? 20.67681 61.66318 32.02054 1.000 51.01878 551 GLU A N 1
ATOM 1233 C CA . GLU A 1 178 ? 22.09558 61.99288 32.07452 1.000 56.47356 551 GLU A CA 1
ATOM 1234 C C . GLU A 1 178 ? 22.58171 62.13472 33.50708 1.000 51.96295 551 GLU A C 1
ATOM 1235 O O . GLU A 1 178 ? 23.71075 61.74735 33.82434 1.000 47.61218 551 GLU A O 1
ATOM 1241 N N . ASP A 1 179 ? 21.76194 62.72086 34.37990 1.000 49.80621 552 ASP A N 1
ATOM 1242 C CA . ASP A 1 179 ? 22.18146 62.89271 35.76476 1.000 47.37468 552 ASP A CA 1
ATOM 1243 C C . ASP A 1 179 ? 22.46796 61.54308 36.40333 1.000 46.04178 552 ASP A C 1
ATOM 1244 O O . ASP A 1 179 ? 23.49491 61.36117 37.06608 1.000 47.68612 552 ASP A O 1
ATOM 1249 N N . LEU A 1 180 ? 21.57875 60.57335 36.18951 1.000 44.65331 553 LEU A N 1
ATOM 1250 C CA . LEU A 1 180 ? 21.76177 59.26927 36.81063 1.000 47.39153 553 LEU A CA 1
ATOM 1251 C C . LEU A 1 180 ? 22.94297 58.52799 36.19922 1.000 47.41476 553 LEU A C 1
ATOM 1252 O O . LEU A 1 180 ? 23.72349 57.88965 36.92340 1.000 40.70282 553 LEU A O 1
ATOM 1257 N N . LEU A 1 181 ? 23.08835 58.59342 34.86821 1.000 44.61845 554 LEU A N 1
ATOM 1258 C CA . LEU A 1 181 ? 24.24977 57.98245 34.22861 1.000 44.11347 554 LEU A CA 1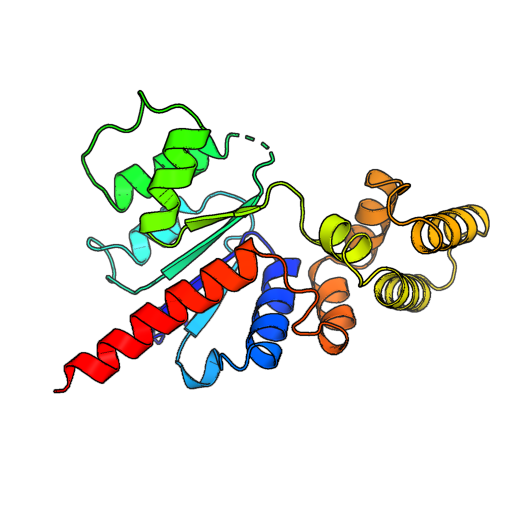
ATOM 1259 C C . LEU A 1 181 ? 25.54078 58.50860 34.83902 1.000 38.24973 554 LEU A C 1
ATOM 1260 O O . LEU A 1 181 ? 26.40432 57.73199 35.25661 1.000 40.97403 554 LEU A O 1
ATOM 1265 N N . LEU A 1 182 ? 25.69321 59.83185 34.89370 1.000 38.29286 555 LEU A N 1
ATOM 1266 C CA . LEU A 1 182 ? 26.92513 60.38769 35.42935 1.000 41.13838 555 LEU A CA 1
ATOM 1267 C C . LEU A 1 182 ? 27.06226 60.10999 36.91700 1.000 40.40309 555 LEU A C 1
ATOM 1268 O O . LEU A 1 182 ? 28.18166 59.94633 37.40615 1.000 39.78204 555 LEU A O 1
ATOM 1273 N N . ARG A 1 183 ? 25.94360 60.03850 37.64527 1.000 40.57753 556 ARG A N 1
ATOM 1274 C CA . ARG A 1 183 ? 26.00333 59.65784 39.05366 1.000 42.05164 556 ARG A CA 1
ATOM 1275 C C . ARG A 1 183 ? 26.58646 58.25880 39.21335 1.000 35.29832 556 ARG A C 1
ATOM 1276 O O . ARG A 1 183 ? 27.45370 58.02653 40.06073 1.000 38.33227 556 ARG A O 1
ATOM 1284 N N . LEU A 1 184 ? 26.14371 57.31558 38.39797 1.000 38.84073 557 LEU A N 1
ATOM 1285 C CA . LEU A 1 184 ? 26.69851 55.96617 38.49819 1.000 41.70096 557 LEU A CA 1
ATOM 1286 C C . LEU A 1 184 ? 28.18158 55.94367 38.13064 1.000 39.98151 557 LEU A C 1
ATOM 1287 O O . LEU A 1 184 ? 28.99425 55.31022 38.81930 1.000 36.92910 557 LEU A O 1
ATOM 1292 N N . ILE A 1 185 ? 28.55765 56.64037 37.05747 1.000 39.37472 558 ILE A N 1
ATOM 1293 C CA . ILE A 1 185 ? 29.96107 56.64948 36.63907 1.000 37.30071 558 ILE A CA 1
ATOM 1294 C C . ILE A 1 185 ? 30.84323 57.28433 37.71148 1.000 37.89711 558 ILE A C 1
ATOM 1295 O O . ILE A 1 185 ? 31.92544 56.77504 38.02432 1.000 41.95052 558 ILE A O 1
ATOM 1300 N N . GLU A 1 186 ? 30.39806 58.39810 38.30104 1.000 38.79127 559 GLU A N 1
ATOM 1301 C CA . GLU A 1 186 ? 31.17638 59.02024 39.37167 1.000 40.80217 559 GLU A CA 1
ATOM 1302 C C . GLU A 1 186 ? 31.26250 58.11916 40.60391 1.000 39.04022 559 GLU A C 1
ATOM 1303 O O . GLU A 1 186 ? 32.28700 58.11052 41.30183 1.000 38.77141 559 GLU A O 1
ATOM 1309 N N . ARG A 1 187 ? 30.22749 57.31734 40.86743 1.000 38.26067 560 ARG A N 1
ATOM 1310 C CA . ARG A 1 187 ? 30.30540 56.38585 41.99548 1.000 40.86875 560 ARG A CA 1
ATOM 1311 C C . ARG A 1 187 ? 31.35592 55.30535 41.74018 1.000 42.48092 560 ARG A C 1
ATOM 1312 O O . ARG A 1 187 ? 32.11359 54.92977 42.64376 1.000 41.98644 560 ARG A O 1
ATOM 1320 N N . ILE A 1 188 ? 31.43412 54.81224 40.50460 1.000 40.18306 561 ILE A N 1
ATOM 1321 C CA . ILE A 1 188 ? 32.48319 53.85967 40.15436 1.000 42.28295 561 ILE A CA 1
ATOM 1322 C C . ILE A 1 188 ? 33.85652 54.52246 40.21029 1.000 40.28975 561 ILE A C 1
ATOM 1323 O O . ILE A 1 188 ? 34.84520 53.90156 40.61864 1.000 41.98867 561 ILE A O 1
ATOM 1328 N N . GLY A 1 189 ? 33.93286 55.79525 39.84654 1.000 39.55296 562 GLY A N 1
ATOM 1329 C CA . GLY A 1 189 ? 35.19977 56.47067 39.65244 1.000 42.45182 562 GLY A CA 1
ATOM 1330 C C . GLY A 1 189 ? 35.36281 56.76102 38.17353 1.000 39.69637 562 GLY A C 1
ATOM 1331 O O . GLY A 1 189 ? 35.29860 55.84925 37.35150 1.000 38.73280 562 GLY A O 1
ATOM 1332 N N . LYS A 1 190 ? 35.54366 58.02397 37.80995 1.000 37.74347 563 LYS A N 1
ATOM 1333 C CA . LYS A 1 190 ? 35.62146 58.35425 36.39293 1.000 45.76299 563 LYS A CA 1
ATOM 1334 C C . LYS A 1 190 ? 36.81263 57.67710 35.73270 1.000 43.09376 563 LYS A C 1
ATOM 1335 O O . LYS A 1 190 ? 36.69340 57.14824 34.62553 1.000 42.81567 563 LYS A O 1
ATOM 1341 N N . GLY A 1 191 ? 37.96624 57.66998 36.40027 1.000 45.74317 564 GLY A N 1
ATOM 1342 C CA . GLY A 1 191 ? 39.12101 56.98799 35.83752 1.000 45.66858 564 GLY A CA 1
ATOM 1343 C C . GLY A 1 191 ? 38.92923 55.48565 35.77130 1.000 47.38508 564 GLY A C 1
ATOM 1344 O O . GLY A 1 191 ? 39.20288 54.85820 34.74375 1.000 45.84176 564 GLY A O 1
ATOM 1345 N N . ARG A 1 192 ? 38.43340 54.88884 36.85990 1.000 40.10454 565 ARG A N 1
ATOM 1346 C CA . ARG A 1 192 ? 38.20541 53.44638 36.86806 1.000 39.00285 565 ARG A CA 1
ATOM 1347 C C . ARG A 1 192 ? 37.22873 53.04417 35.77624 1.000 41.68325 565 ARG A C 1
ATOM 1348 O O . ARG A 1 192 ? 37.45714 52.06397 35.05448 1.000 41.04237 565 ARG A O 1
ATOM 1356 N N . PHE A 1 193 ? 36.14292 53.80550 35.62562 1.000 38.42727 566 PHE A N 1
ATOM 1357 C CA . PHE A 1 193 ? 35.15752 53.51328 34.58909 1.000 37.69983 566 PHE A CA 1
ATOM 1358 C C . PHE A 1 193 ? 35.77403 53.57908 33.19620 1.000 40.65079 566 PHE A C 1
ATOM 1359 O O . PHE A 1 193 ? 35.53190 52.70550 32.35560 1.000 38.60826 566 PHE A O 1
ATOM 1367 N N . ALA A 1 194 ? 36.55364 54.62870 32.92241 1.000 42.71424 567 ALA A N 1
ATOM 1368 C CA . ALA A 1 194 ? 37.12160 54.79698 31.58342 1.000 41.77800 567 ALA A CA 1
ATOM 1369 C C . ALA A 1 194 ? 38.10403 53.67765 31.24915 1.000 43.86306 567 ALA A C 1
ATOM 1370 O O . ALA A 1 194 ? 38.14555 53.19818 30.10869 1.000 43.72682 567 ALA A O 1
ATOM 1372 N N . GLN A 1 195 ? 38.89199 53.23850 32.23325 1.000 39.27037 568 GLN A N 1
ATOM 1373 C CA . GLN A 1 195 ? 39.82866 52.14319 31.99563 1.000 46.66827 568 GLN A CA 1
ATOM 1374 C C . GLN A 1 195 ? 39.10176 50.84634 31.65178 1.000 46.27951 568 GLN A C 1
ATOM 1375 O O . GLN A 1 195 ? 39.53352 50.09326 30.76997 1.000 43.39549 568 GLN A O 1
ATOM 1381 N N . ALA A 1 196 ? 37.99835 50.56428 32.34820 1.000 41.12253 569 ALA A N 1
ATOM 1382 C CA . ALA A 1 196 ? 37.19919 49.38179 32.04930 1.000 39.23338 569 ALA A CA 1
ATOM 1383 C C . ALA A 1 196 ? 36.48934 49.50538 30.71178 1.000 42.33207 569 ALA A C 1
ATOM 1384 O O . ALA A 1 196 ? 36.20688 48.49272 30.06588 1.000 42.84482 569 ALA A O 1
ATOM 1386 N N . LEU A 1 197 ? 36.19309 50.72911 30.27103 1.000 43.86356 570 LEU A N 1
ATOM 1387 C CA . LEU A 1 197 ? 35.54232 50.89881 28.97789 1.000 37.68768 570 LEU A CA 1
ATOM 1388 C C . LEU A 1 197 ? 36.54153 50.88271 27.82418 1.000 43.30761 570 LEU A C 1
ATOM 1389 O O . LEU A 1 197 ? 36.17046 50.52574 26.70044 1.000 40.81081 570 LEU A O 1
ATOM 1394 N N . ALA A 1 198 ? 37.79305 51.26751 28.08383 1.000 43.06651 571 ALA A N 1
ATOM 1395 C CA . ALA A 1 198 ? 38.77100 51.47024 27.01323 1.000 41.53436 571 ALA A CA 1
ATOM 1396 C C . ALA A 1 198 ? 38.91717 50.28602 26.06328 1.000 45.60398 571 ALA A C 1
ATOM 1397 O O . ALA A 1 198 ? 38.95684 50.52077 24.84163 1.000 41.04619 571 ALA A O 1
ATOM 1399 N N . PRO A 1 199 ? 38.97462 49.02631 26.51866 1.000 46.19998 572 PRO A N 1
ATOM 1400 C CA . PRO A 1 199 ? 39.06466 47.90091 25.55919 1.000 47.98484 572 PRO A CA 1
ATOM 1401 C C . PRO A 1 199 ? 37.91728 47.81219 24.56278 1.000 50.20197 572 PRO A C 1
ATOM 1402 O O . PRO A 1 199 ? 38.05336 47.10575 23.56074 1.000 49.42890 572 PRO A O 1
ATOM 1406 N N . SER A 1 200 ? 36.79142 48.48286 24.79577 1.000 44.12072 573 SER A N 1
ATOM 1407 C CA . SER A 1 200 ? 35.66563 48.38077 23.87887 1.000 45.84687 573 SER A CA 1
ATOM 1408 C C . SER A 1 200 ? 35.66267 49.43784 22.78476 1.000 45.63716 573 SER A C 1
ATOM 1409 O O . SER A 1 200 ? 34.92094 49.29227 21.81113 1.000 45.61164 573 SER A O 1
ATOM 1412 N N . VAL A 1 201 ? 36.42777 50.51761 22.92279 1.000 40.20713 574 VAL A N 1
ATOM 1413 C CA . VAL A 1 201 ? 36.29863 51.58856 21.94850 1.000 40.85351 574 VAL A CA 1
ATOM 1414 C C . VAL A 1 201 ? 36.83527 51.10561 20.60513 1.000 44.45590 574 VAL A C 1
ATOM 1415 O O . VAL A 1 201 ? 37.69430 50.21677 20.52615 1.000 46.19558 574 VAL A O 1
ATOM 1419 N N . SER A 1 202 ? 36.28209 51.65723 19.53981 1.000 41.00633 575 SER A N 1
ATOM 1420 C CA . SER A 1 202 ? 36.64460 51.27702 18.18560 1.000 47.84156 575 SER A CA 1
ATOM 1421 C C . SER A 1 202 ? 36.73415 52.55094 17.37142 1.000 47.65425 575 SER A C 1
ATOM 1422 O O . SER A 1 202 ? 36.24203 53.60664 17.78864 1.000 43.92548 575 SER A O 1
ATOM 1425 N N . GLU A 1 203 ? 37.36080 52.44590 16.19662 1.000 41.64427 576 GLU A N 1
ATOM 1426 C CA . GLU A 1 203 ? 37.58754 53.63778 15.38758 1.000 43.54445 576 GLU A CA 1
ATOM 1427 C C . GLU A 1 203 ? 36.27898 54.33570 15.04064 1.000 48.39394 576 GLU A C 1
ATOM 1428 O O . GLU A 1 203 ? 36.20277 55.57102 15.07161 1.000 48.00032 576 GLU A O 1
ATOM 1434 N N . ASP A 1 204 ? 35.22933 53.57132 14.72743 1.000 46.71182 577 ASP A N 1
ATOM 1435 C CA . ASP A 1 204 ? 34.01603 54.19966 14.20892 1.000 49.79508 577 ASP A CA 1
ATOM 1436 C C . ASP A 1 204 ? 33.19889 54.95162 15.26480 1.000 48.40459 577 ASP A C 1
ATOM 1437 O O . ASP A 1 204 ? 32.31036 55.72144 14.88105 1.000 53.94371 577 ASP A O 1
ATOM 1442 N N . VAL A 1 205 ? 33.45198 54.77073 16.56171 1.000 47.77371 578 VAL A N 1
ATOM 1443 C CA . VAL A 1 205 ? 32.72698 55.53218 17.58258 1.000 45.67312 578 VAL A CA 1
ATOM 1444 C C . VAL A 1 205 ? 33.59536 56.63477 18.19717 1.000 45.99056 578 VAL A C 1
ATOM 1445 O O . VAL A 1 205 ? 33.31742 57.09560 19.30772 1.000 45.77926 578 VAL A O 1
ATOM 1449 N N . CYS A 1 206 ? 34.64476 57.06360 17.51531 1.000 40.31240 579 CYS A N 1
ATOM 1450 C CA . CYS A 1 206 ? 35.51264 58.10004 18.07466 1.000 40.50255 579 CYS A CA 1
ATOM 1451 C C . CYS A 1 206 ? 34.82757 59.45473 17.96875 1.000 37.86238 579 CYS A C 1
ATOM 1452 O O . CYS A 1 206 ? 34.45281 59.85942 16.86430 1.000 37.97815 579 CYS A O 1
ATOM 1455 N N . PRO A 1 207 ? 34.65912 60.18789 19.07090 1.000 41.23735 580 PRO A N 1
ATOM 1456 C CA . PRO A 1 207 ? 34.12230 61.54686 18.96839 1.000 39.91133 580 PRO A CA 1
ATOM 1457 C C . PRO A 1 207 ? 35.01084 62.40000 18.08350 1.000 39.05664 580 PRO A C 1
ATOM 1458 O O . PRO A 1 207 ? 36.23859 62.25657 18.08005 1.000 36.65493 580 PRO A O 1
ATOM 1462 N N . ALA A 1 208 ? 34.37207 63.30490 17.34062 1.000 40.19826 581 ALA A N 1
ATOM 1463 C CA . ALA A 1 208 ? 35.08588 64.11217 16.35713 1.000 42.28523 581 ALA A CA 1
ATOM 1464 C C . ALA A 1 208 ? 36.14428 65.00986 17.00362 1.000 41.41664 581 ALA A C 1
ATOM 1465 O O . ALA A 1 208 ? 37.23028 65.20560 16.43981 1.000 38.24296 581 ALA A O 1
ATOM 1467 N N . TYR A 1 209 ? 35.85863 65.57496 18.17612 1.000 39.08771 582 TYR A N 1
ATOM 1468 C CA . TYR A 1 209 ? 36.84969 66.47294 18.76153 1.000 37.76267 582 TYR A CA 1
ATOM 1469 C C . TYR A 1 209 ? 38.10688 65.71654 19.18463 1.000 37.81315 582 TYR A 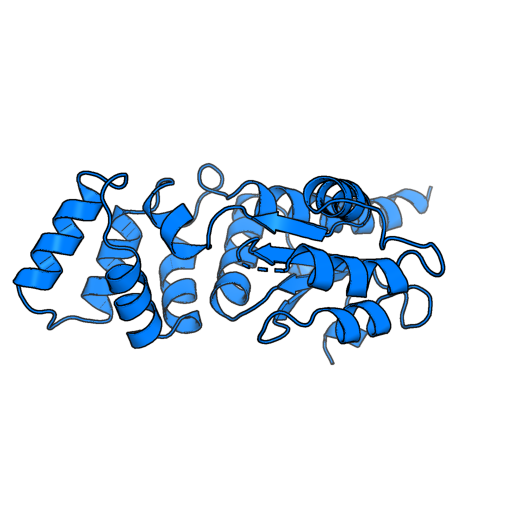C 1
ATOM 1470 O O . TYR A 1 209 ? 39.21290 66.26695 19.11091 1.000 36.25648 582 TYR A O 1
ATOM 1479 N N . ILE A 1 210 ? 37.96903 64.44628 19.56933 1.000 35.05231 583 ILE A N 1
ATOM 1480 C CA . ILE A 1 210 ? 39.13331 63.64448 19.93747 1.000 37.10980 583 ILE A CA 1
ATOM 1481 C C . ILE A 1 210 ? 39.94491 63.27291 18.69902 1.000 37.57663 583 ILE A C 1
ATOM 1482 O O . ILE A 1 210 ? 41.18045 63.35732 18.69991 1.000 36.40133 583 ILE A O 1
ATOM 1487 N N . ARG A 1 211 ? 39.27701 62.84378 17.62664 1.000 34.77352 584 ARG A N 1
ATOM 1488 C CA . ARG A 1 211 ? 40.00209 62.57767 16.38364 1.000 35.73154 584 ARG A CA 1
ATOM 1489 C C . ARG A 1 211 ? 40.74222 63.82248 15.89358 1.000 37.26294 584 ARG A C 1
ATOM 1490 O O . ARG A 1 211 ? 41.89700 63.74393 15.45430 1.000 34.16851 584 ARG A O 1
ATOM 1498 N N . SER A 1 212 ? 40.09517 64.98065 15.97346 1.000 34.88196 585 SER A N 1
ATOM 1499 C CA . SER A 1 212 ? 40.72022 66.22593 15.55016 1.000 32.28153 585 SER A CA 1
ATOM 1500 C C . SER A 1 212 ? 41.97708 66.52199 16.35165 1.000 33.18257 585 SER A C 1
ATOM 1501 O O . SER A 1 212 ? 43.00799 66.90236 15.78302 1.000 35.76703 585 SER A O 1
ATOM 1504 N N . ALA A 1 213 ? 41.91735 66.34684 17.67195 1.000 33.39000 586 ALA A N 1
ATOM 1505 C CA . ALA A 1 213 ? 43.07939 66.66388 18.48741 1.000 33.62126 586 ALA A CA 1
ATOM 1506 C C . ALA A 1 213 ? 44.19184 65.67051 18.24317 1.000 33.19156 586 ALA A C 1
ATOM 1507 O O . ALA A 1 213 ? 45.36206 66.05266 18.18729 1.000 33.17481 586 ALA A O 1
ATOM 1509 N N . LEU A 1 214 ? 43.85075 64.38459 18.13443 1.000 32.77612 587 LEU A N 1
ATOM 1510 C CA . LEU A 1 214 ? 44.87941 63.37382 17.87796 1.000 34.55544 587 LEU A CA 1
ATOM 1511 C C . LEU A 1 214 ? 45.58848 63.61913 16.54797 1.000 33.68293 587 LEU A C 1
ATOM 1512 O O . LEU A 1 214 ? 46.81895 63.52863 16.46821 1.000 33.02137 587 LEU A O 1
ATOM 1517 N N . GLU A 1 215 ? 44.82855 63.92989 15.49450 1.000 34.41460 588 GLU A N 1
ATOM 1518 C CA . GLU A 1 215 ? 45.41974 64.19722 14.18545 1.000 36.54809 588 GLU A CA 1
ATOM 1519 C C . GLU A 1 215 ? 46.23784 65.48783 14.19723 1.000 39.57466 588 GLU A C 1
ATOM 1520 O O . GLU A 1 215 ? 47.28681 65.57412 13.54627 1.000 37.08503 588 GLU A O 1
ATOM 1526 N N . HIS A 1 216 ? 45.79181 66.49138 14.95593 1.000 34.85971 589 HIS A N 1
ATOM 1527 C CA . HIS A 1 216 ? 46.54433 67.73960 15.02792 1.000 32.37595 589 HIS A CA 1
ATOM 1528 C C . HIS A 1 216 ? 47.92360 67.50962 15.63983 1.000 33.37640 589 HIS A C 1
ATOM 1529 O O . HIS A 1 216 ? 48.93343 67.95651 15.08831 1.000 34.57291 589 HIS A O 1
ATOM 1536 N N . ILE A 1 217 ? 47.98850 66.80125 16.77636 1.000 33.34586 590 ILE A N 1
ATOM 1537 C CA . ILE A 1 217 ? 49.27694 66.62883 17.44801 1.000 33.93381 590 ILE A CA 1
ATOM 1538 C C . ILE A 1 217 ? 50.15475 65.65326 16.67523 1.000 40.48221 590 ILE A C 1
ATOM 1539 O O . ILE A 1 217 ? 51.37989 65.82364 16.60216 1.000 35.16348 590 ILE A O 1
ATOM 1544 N N . ARG A 1 218 ? 49.54744 64.62199 16.08412 1.000 35.60106 591 ARG A N 1
ATOM 1545 C CA . ARG A 1 218 ? 50.29776 63.70936 15.21857 1.000 36.91886 591 ARG A CA 1
ATOM 1546 C C . ARG A 1 218 ? 50.91558 64.46321 14.04540 1.000 36.01197 591 ARG A C 1
ATOM 1547 O O . ARG A 1 218 ? 52.09376 64.27034 13.71105 1.000 37.27212 591 ARG A O 1
ATOM 1555 N N . ASP A 1 219 ? 50.13270 65.33647 13.41068 1.000 37.69420 592 ASP A N 1
ATOM 1556 C CA . ASP A 1 219 ? 50.64190 66.10250 12.28203 1.000 36.23115 592 ASP A CA 1
ATOM 1557 C C . ASP A 1 219 ? 51.83394 66.95597 12.69275 1.000 42.44926 592 ASP A C 1
ATOM 1558 O O . ASP A 1 219 ? 52.85231 66.98981 11.99276 1.000 41.00219 592 ASP A O 1
ATOM 1563 N N . ALA A 1 220 ? 51.73379 67.63370 13.83828 1.000 37.68594 593 ALA A N 1
ATOM 1564 C CA . ALA A 1 220 ? 52.81354 68.51062 14.28152 1.000 42.26697 593 ALA A CA 1
ATOM 1565 C C . ALA A 1 220 ? 54.10017 67.73278 14.53322 1.000 46.16919 593 ALA A C 1
ATOM 1566 O O . ALA A 1 220 ? 55.19311 68.18793 14.17538 1.000 43.72609 593 ALA A O 1
ATOM 1568 N N . ILE A 1 221 ? 53.99781 66.55764 15.14934 1.000 40.29666 594 ILE A N 1
ATOM 1569 C CA . ILE A 1 221 ? 55.20543 65.77343 15.40187 1.000 42.85313 594 ILE A CA 1
ATOM 1570 C C . ILE A 1 221 ? 55.77112 65.21797 14.09357 1.000 46.06657 594 ILE A C 1
ATOM 1571 O O . ILE A 1 221 ? 56.99117 65.21177 13.87874 1.000 47.25444 594 ILE A O 1
ATOM 1576 N N . ALA A 1 222 ? 54.90483 64.72601 13.20738 1.000 39.36545 595 ALA A N 1
ATOM 1577 C CA . ALA A 1 222 ? 55.38186 64.18075 11.93640 1.000 40.84863 595 ALA A CA 1
ATOM 1578 C C . ALA A 1 222 ? 56.01948 65.25786 11.06857 1.000 50.22491 595 ALA A C 1
ATOM 1579 O O . ALA A 1 222 ? 56.99160 64.98511 10.35113 1.000 49.34719 595 ALA A O 1
ATOM 1581 N N . LEU A 1 223 ? 55.48285 66.48375 11.10517 1.000 50.05295 596 LEU A N 1
ATOM 1582 C CA . LEU A 1 223 ? 56.06568 67.56419 10.30794 1.000 53.20137 596 LEU A CA 1
ATOM 1583 C C . LEU A 1 223 ? 57.48304 67.87145 10.77417 1.000 58.12815 596 LEU A C 1
ATOM 1584 O O . LEU A 1 223 ? 58.36083 68.18577 9.96116 1.000 58.46755 596 LEU A O 1
ATOM 1589 N N . GLU A 1 224 ? 57.72516 67.75532 12.08104 1.000 54.48351 597 GLU A N 1
ATOM 1590 C CA . GLU A 1 224 ? 59.07486 67.89595 12.61995 1.000 60.16055 597 GLU A CA 1
ATOM 1591 C C . GLU A 1 224 ? 60.02769 66.89063 11.98552 1.000 65.08157 597 GLU A C 1
ATOM 1592 O O . GLU A 1 224 ? 61.12506 67.24969 11.54060 1.000 64.10570 597 GLU A O 1
ATOM 1598 N N . HIS A 1 225 ? 59.62606 65.61746 11.94211 1.000 57.59854 598 HIS A N 1
ATOM 1599 C CA . HIS A 1 225 ? 60.46378 64.60286 11.30787 1.000 56.68982 598 HIS A CA 1
ATOM 1600 C C . HIS A 1 225 ? 60.66915 64.88860 9.82050 1.000 61.79943 598 HIS A C 1
ATOM 1601 O O . HIS A 1 225 ? 61.78240 64.74137 9.30440 1.000 63.40840 598 HIS A O 1
ATOM 1608 N N . HIS A 1 226 ? 59.60306 65.28149 9.11255 1.000 57.35160 599 HIS A N 1
ATOM 1609 C CA . HIS A 1 226 ? 59.69606 65.48801 7.66912 1.000 65.32122 599 HIS A CA 1
ATOM 1610 C C . HIS A 1 226 ? 60.70480 66.57828 7.32611 1.000 70.44014 599 HIS A C 1
ATOM 1611 O O . HIS A 1 226 ? 61.43737 66.46491 6.33568 1.000 69.65258 599 HIS A O 1
ATOM 1618 N N . HIS A 1 227 ? 60.78079 67.62844 8.15038 1.000 65.22420 600 HIS A N 1
ATOM 1619 C CA . HIS A 1 227 ? 61.67246 68.75677 7.88732 1.000 70.48702 600 HIS A CA 1
ATOM 1620 C C . HIS A 1 227 ? 63.15978 68.39466 7.95387 1.000 74.23769 600 HIS A C 1
ATOM 1621 O O . HIS A 1 227 ? 63.99619 69.27857 7.73332 1.000 72.23333 600 HIS A O 1
ATOM 1628 N N . HIS A 1 228 ? 63.51780 67.13363 8.22979 1.000 76.20837 601 HIS A N 1
ATOM 1629 C CA . HIS A 1 228 ? 64.87980 66.65476 8.02336 1.000 76.57982 601 HIS A CA 1
ATOM 1630 C C . HIS A 1 228 ? 65.20585 66.41266 6.54762 1.000 79.89193 601 HIS A C 1
ATOM 1631 O O . HIS A 1 228 ? 66.19236 65.72498 6.25178 1.000 84.82885 601 HIS A O 1
ATOM 1638 N N . HIS A 1 229 ? 64.38218 66.92908 5.63374 1.000 80.48383 602 HIS A N 1
ATOM 1639 C CA . HIS A 1 229 ? 64.68797 66.99462 4.19737 1.000 85.22669 602 HIS A CA 1
ATOM 1640 C C . HIS A 1 229 ? 63.60983 67.79329 3.46406 1.000 83.86540 602 HIS A C 1
ATOM 1641 O O . HIS A 1 229 ? 63.09723 68.79264 3.97669 1.000 82.94199 602 HIS A O 1
#

Nearest PDB structures (foldseek):
  6njw-assembly1_A  TM=1.005E+00  e=8.169E-34  Xanthomonas campestris pv. campestris str. B100
  6njx-assembly1_A  TM=1.004E+00  e=3.235E-31  Xanthomonas campestris pv. campestris str. B100
  6njv-assembly1_A  TM=1.001E+00  e=4.819E-31  Xanthomonas campestris pv. campestris str. B100
  6nk8-assembly1_B-2  TM=9.274E-01  e=1.245E-20  Burkholderia pseudomallei 668
  6nk8-assembly1_A-2  TM=9.035E-01  e=2.765E-20  Burkholderia pseudomallei 668

Radius of gyration: 18.32 Å; Cα contacts (8 Å, |Δi|>4): 289; chains: 1; bounding box: 50×47×39 Å

Foldseek 3Di:
DLVVVAQEEEEEADQLCQQQLCLLCVQVVNHQVVLRYHYDHPNHLQCLVVLLCCAPVHVVHQYAYEEEPPCVQVSLQSSCCVNVPPDDDVPDDSVRSQVVRLVSRYHYDDDDDPLLLCLQPCLVVLLVLLCVLPVPDDVVVNVLSVVCNVPVVDHDVVVSVVSCVVSPSNNSSNSSSVPDHNRSDDPSSVSNSVSRSVVSVVVVVVVD

Sequence (208 aa):
GEIFFSRGVILVEGDAERFIVPAFAEVLNIPLDMLGITVCSVGGTNFTPYVKLLGPEGLNIPHVILTDRDLVRRRLINVLDVIEGGVDHEELDADEVIKLAEQYGYFVNENTLEPELFAGGLAEDMQEVIREELPRLRRETLNALQQWVDDPAQIDEDLLLRLIERIGKGRFAQALAPSVSEDVCPAYIRSALEHIRDAIALEHHHHH

Organism: Xanthomonas campestris pv. campestris (strain B100) (NCBI:txid509169)

Solvent-accessible surface area: 11004 Å² total; per-residue (Å²): 84,124,20,134,189,20,158,0,0,0,0,0,27,19,60,3,19,104,53,2,0,44,19,0,0,102,59,26,131,5,49,7,129,167,41,23,6,27,29,19,32,20,67,33,60,93,2,23,69,64,0,125,59,1,2,78,173,39,68,105,24,39,16,0,0,2,1,13,67,128,161,4,56,104,16,1,1,62,0,0,63,40,34,40,55,86,83,99,3,72,152,51,81,35,86,64,0,16,142,31,0,81,133,68,0,1,20,17,11,117,62,42,2,10,5,47,2,1,54,41,56,5,12,126,55,0,23,105,18,0,100,134,60,27,79,206,28,179,158,121,25,25,79,24,0,81,89,7,27,108,54,44,98,82,47,69,71,99,33,0,49,126,2,0,115,143,17,25,78,11,150,2,2,95,44,2,20,118,43,10,42,90,111,26,17,5,79,15,0,73,41,0,0,65,59,0,76,77,33,14,46,99,98,132,97,127,153,169

InterPro domains:
  IPR027417 P-loop containing nucleoside triphosphate hydrolase [G3DSA:3.40.50.300] (1-93)
  IPR027417 P-loop containing nucleoside triphosphate hydrolase [G3DSA:3.40.50.300] (152-363)
  IPR027417 P-loop containing nucleoside triphosphate hydrolase [SSF52540] (1-358)
  IPR034139 OLD protein-like, TOPRIM domain [PF20469] (391-457)
  IPR034139 OLD protein-like, TOPRIM domain [cd01026] (391-458)
  IPR041685 Endonuclease GajA/Old nuclease/RecF-like, AAA domain [PF13175] (192-341)
  IPR051396 Bacterial Antiviral Defense Nuclease [PTHR43581] (1-515)

Secondary structure (DSSP, 8-state):
--GGG-SE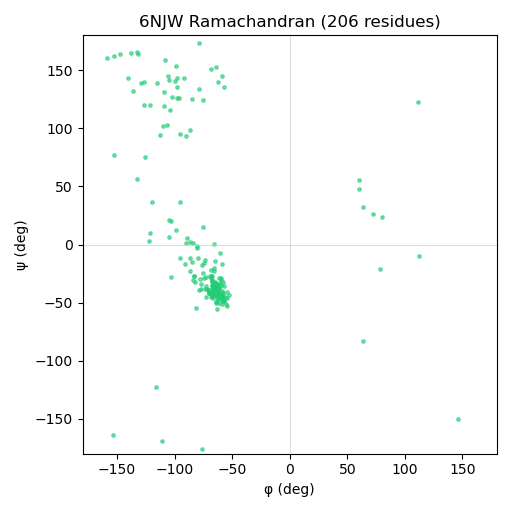EEEESSHHHHHHHHHHHHHTT--TTTTTEEEEE-SSS--HHHHHHHSTTTT---EEEEEE---HHHHHHHHHHHHTTT---TTS-HHHHHHHHHTTTEEEESS-HHHHHIIIIIHHHHHHHHHHHSTT--HHHHHHHHHHHH-TTS--HHHHHHHHHHH-HHHHHHHHGGG--GGG--HHHHHHHHHHHHHHHHHHHTT-